Protein AF-A0A2C9M3G4-F1 (afdb_monomer_lite)

Structure (mmCIF, N/CA/C/O backbone):
data_AF-A0A2C9M3G4-F1
#
_entry.id   AF-A0A2C9M3G4-F1
#
loop_
_atom_site.group_PDB
_atom_site.id
_atom_site.type_symbol
_atom_site.label_atom_id
_atom_site.label_alt_id
_atom_site.label_comp_id
_atom_site.label_asym_id
_atom_site.label_entity_id
_atom_site.label_seq_id
_atom_site.pdbx_PDB_ins_code
_atom_site.Cartn_x
_atom_site.Cartn_y
_atom_site.Cartn_z
_atom_site.occupancy
_atom_site.B_iso_or_equiv
_atom_site.auth_seq_id
_atom_site.auth_comp_id
_atom_site.auth_asym_id
_atom_site.auth_atom_id
_atom_site.pdbx_PDB_model_num
ATOM 1 N N . MET A 1 1 ? 8.892 -2.114 28.266 1.00 31.64 1 MET A N 1
ATOM 2 C CA . MET A 1 1 ? 8.237 -1.630 27.031 1.00 31.64 1 MET A CA 1
ATOM 3 C C . MET A 1 1 ? 6.743 -1.802 27.222 1.00 31.64 1 MET A C 1
ATOM 5 O O . MET A 1 1 ? 6.320 -2.911 27.511 1.00 31.64 1 MET A O 1
ATOM 9 N N . LYS A 1 2 ? 5.977 -0.706 27.230 1.00 32.19 2 LYS A N 1
ATOM 10 C CA . LYS A 1 2 ? 4.541 -0.731 27.538 1.00 32.19 2 LYS A CA 1
ATOM 11 C C . LYS A 1 2 ? 3.814 -1.382 26.361 1.00 32.19 2 LYS A C 1
ATOM 13 O O . LYS A 1 2 ? 3.793 -0.816 25.275 1.00 32.19 2 LYS A O 1
ATOM 18 N N . THR A 1 3 ? 3.300 -2.585 26.572 1.00 38.97 3 THR A N 1
ATOM 19 C CA . THR A 1 3 ? 2.425 -3.300 25.644 1.00 38.97 3 THR A CA 1
ATOM 20 C C . THR A 1 3 ? 1.195 -2.432 25.375 1.00 38.97 3 THR A C 1
ATOM 22 O O . THR A 1 3 ? 0.451 -2.097 26.292 1.00 38.97 3 THR A O 1
ATOM 25 N N . GLY A 1 4 ? 1.009 -2.008 24.125 1.00 43.72 4 GLY A N 1
ATOM 26 C CA . GLY A 1 4 ? -0.043 -1.079 23.690 1.00 43.72 4 GLY A CA 1
ATOM 27 C C . GLY A 1 4 ? -1.469 -1.640 23.721 1.00 43.72 4 GLY A C 1
ATOM 28 O O . GLY A 1 4 ? -2.328 -1.135 23.011 1.00 43.72 4 GLY A O 1
ATOM 29 N N . ALA A 1 5 ? -1.751 -2.668 24.522 1.00 53.44 5 ALA A N 1
ATOM 30 C CA . ALA A 1 5 ? -3.094 -3.217 24.659 1.00 53.44 5 ALA A CA 1
ATOM 31 C C . ALA A 1 5 ? -3.837 -2.484 25.785 1.00 53.44 5 ALA A C 1
ATOM 33 O O . ALA A 1 5 ? -3.639 -2.760 26.969 1.00 53.44 5 ALA A O 1
ATOM 34 N N . PHE A 1 6 ? -4.701 -1.536 25.416 1.00 63.75 6 PHE A N 1
ATOM 35 C CA . PHE A 1 6 ? -5.580 -0.841 26.358 1.00 63.75 6 PHE A CA 1
ATOM 36 C C . PHE A 1 6 ? -6.708 -1.787 26.805 1.00 63.75 6 PHE A C 1
ATOM 38 O O . PHE A 1 6 ? -7.793 -1.819 26.221 1.00 63.75 6 PHE A O 1
ATOM 45 N N . LYS A 1 7 ? -6.445 -2.610 27.825 1.00 71.81 7 LYS A N 1
ATOM 46 C CA . LYS A 1 7 ? -7.460 -3.468 28.450 1.00 71.81 7 LYS A CA 1
ATOM 47 C C . LYS A 1 7 ? -8.201 -2.665 29.519 1.00 71.81 7 LYS A C 1
ATOM 49 O O . LYS A 1 7 ? -7.582 -2.160 30.450 1.00 71.81 7 LYS A O 1
ATOM 54 N N . LEU A 1 8 ? -9.518 -2.519 29.368 1.00 81.44 8 LEU A N 1
ATOM 55 C CA . LEU A 1 8 ? -10.360 -1.873 30.375 1.00 81.44 8 LEU A CA 1
ATOM 56 C C . LEU A 1 8 ? -10.564 -2.844 31.540 1.00 81.44 8 LEU A C 1
ATOM 58 O O . LEU A 1 8 ? -10.998 -3.973 31.320 1.00 81.44 8 LEU A O 1
ATOM 62 N N . THR A 1 9 ? -10.258 -2.416 32.762 1.00 85.75 9 THR A N 1
ATOM 63 C CA . THR A 1 9 ? -10.439 -3.212 33.983 1.00 85.75 9 THR A CA 1
ATOM 64 C C . THR A 1 9 ? -11.595 -2.691 34.831 1.00 85.75 9 THR A C 1
ATOM 66 O O . THR A 1 9 ? -12.070 -1.563 34.661 1.00 85.75 9 THR A O 1
ATOM 69 N N . CYS A 1 10 ? -12.084 -3.543 35.730 1.00 85.38 10 CYS A N 1
ATOM 70 C CA . CYS A 1 10 ? -13.111 -3.192 36.698 1.00 85.38 10 CYS A CA 1
ATOM 71 C C . CYS A 1 10 ? -12.654 -2.009 37.579 1.00 85.38 10 CYS A C 1
ATOM 73 O O . CYS A 1 10 ? -11.550 -2.044 38.114 1.00 85.38 10 CYS A O 1
ATOM 75 N N . PRO A 1 11 ? -13.495 -0.979 37.794 1.00 86.50 11 PRO A N 1
ATOM 76 C CA . PRO A 1 11 ? -13.158 0.154 38.661 1.00 86.50 11 PRO A CA 1
ATOM 77 C C . PRO A 1 11 ? -13.270 -0.156 40.168 1.00 86.50 11 PRO A C 1
ATOM 79 O O . PRO A 1 11 ? -13.100 0.745 40.988 1.00 86.50 11 PRO A O 1
ATOM 82 N N . GLY A 1 12 ? -13.611 -1.392 40.551 1.00 88.12 12 GLY A N 1
ATOM 83 C CA . GLY A 1 12 ? -13.700 -1.813 41.951 1.00 88.12 12 GLY A CA 1
ATOM 84 C C . GLY A 1 12 ? -12.333 -1.848 42.639 1.00 88.12 12 GLY A C 1
ATOM 85 O O . GLY A 1 12 ? -11.318 -2.129 42.006 1.00 88.12 12 GLY A O 1
ATOM 86 N N . TYR A 1 13 ? -12.307 -1.578 43.947 1.00 86.88 13 TYR A N 1
ATOM 87 C CA . TYR A 1 13 ? -11.082 -1.649 44.746 1.00 86.88 13 TYR A CA 1
ATOM 88 C C . TYR A 1 13 ? -10.465 -3.055 44.667 1.00 86.88 13 TYR A C 1
ATOM 90 O O . TYR A 1 13 ? -11.163 -4.041 44.890 1.00 86.88 13 TYR A O 1
ATOM 98 N N . ASP A 1 14 ? -9.177 -3.118 44.320 1.00 86.19 14 ASP A N 1
ATOM 99 C CA . ASP A 1 14 ? -8.382 -4.347 44.153 1.00 86.19 14 ASP A CA 1
ATOM 100 C C . ASP A 1 14 ? -8.947 -5.373 43.143 1.00 86.19 14 ASP A C 1
ATOM 102 O O . ASP A 1 14 ? -8.699 -6.575 43.222 1.00 86.19 14 ASP A O 1
ATOM 106 N N . CYS A 1 15 ? -9.723 -4.910 42.157 1.00 85.00 15 CYS A N 1
ATOM 107 C CA . CYS A 1 15 ? -10.281 -5.762 41.110 1.00 85.00 15 CYS A CA 1
ATOM 108 C C . CYS A 1 15 ? -9.558 -5.538 39.770 1.00 85.00 15 CYS A C 1
ATOM 110 O O . CYS A 1 15 ? -9.692 -4.484 39.159 1.00 85.00 15 CYS A O 1
ATOM 112 N N . ASN A 1 16 ? -8.850 -6.554 39.263 1.00 82.50 16 ASN A N 1
ATOM 113 C CA . ASN A 1 16 ? -8.162 -6.512 37.958 1.00 82.50 16 ASN A CA 1
ATOM 114 C C . ASN A 1 16 ? -8.901 -7.263 36.834 1.00 82.50 16 ASN A C 1
ATOM 116 O O . ASN A 1 16 ? -8.321 -7.563 35.792 1.00 82.50 16 ASN A O 1
ATOM 120 N N . VAL A 1 17 ? -10.188 -7.567 37.025 1.00 86.94 17 VAL A N 1
ATOM 121 C CA . VAL A 1 17 ? -11.000 -8.269 36.020 1.00 86.94 17 VAL A CA 1
ATOM 122 C C . VAL A 1 17 ? -11.176 -7.389 34.782 1.00 86.94 17 VAL A C 1
ATOM 124 O O . VAL A 1 17 ? -11.568 -6.224 34.895 1.00 86.94 17 VAL A O 1
ATOM 127 N N . THR A 1 18 ? -10.900 -7.938 33.599 1.00 83.50 18 THR A N 1
ATOM 128 C CA . THR A 1 18 ? -11.080 -7.246 32.320 1.00 83.50 18 THR A CA 1
ATOM 129 C C . THR A 1 18 ? -12.554 -7.153 31.949 1.00 83.50 18 THR A C 1
ATOM 131 O O . THR A 1 18 ? -13.325 -8.102 32.090 1.00 83.50 18 THR A O 1
ATOM 134 N N . VAL A 1 19 ? -12.964 -5.986 31.464 1.00 83.62 19 VAL A N 1
ATOM 135 C CA . VAL A 1 19 ? -14.342 -5.741 31.047 1.00 83.62 19 VAL A CA 1
ATOM 136 C C . VAL A 1 19 ? -14.495 -6.162 29.591 1.00 83.62 19 VAL A C 1
ATOM 138 O O . VAL A 1 19 ? -13.995 -5.495 28.687 1.00 83.62 19 VAL A O 1
ATOM 141 N N . GLY A 1 20 ? -15.211 -7.262 29.373 1.00 80.12 20 GLY A N 1
ATOM 142 C CA . GLY A 1 20 ? -15.469 -7.784 28.036 1.00 80.12 20 GLY A CA 1
ATOM 143 C C . GLY A 1 20 ? -16.366 -6.870 27.181 1.00 80.12 20 GLY A C 1
ATOM 144 O O . GLY A 1 20 ? -17.152 -6.066 27.705 1.00 80.12 20 GLY A O 1
ATOM 145 N N . PRO A 1 21 ? -16.323 -7.022 25.847 1.00 77.56 21 PRO A N 1
ATOM 146 C CA . PRO A 1 21 ? -17.068 -6.182 24.907 1.00 77.56 21 PRO A CA 1
ATOM 147 C C . PRO A 1 21 ? -18.593 -6.265 25.086 1.00 77.56 21 PRO A C 1
ATOM 149 O O . PRO A 1 21 ? -19.289 -5.276 24.853 1.00 77.56 21 PRO A O 1
ATOM 152 N N . ALA A 1 22 ? -19.130 -7.402 25.547 1.00 79.94 22 ALA A N 1
ATOM 153 C CA . ALA A 1 22 ? -20.558 -7.556 25.844 1.00 79.94 22 ALA A CA 1
ATOM 154 C C . ALA A 1 22 ? -21.018 -6.656 27.009 1.00 79.94 22 ALA A C 1
ATOM 156 O O . ALA A 1 22 ? -22.056 -5.999 26.922 1.00 79.94 22 ALA A O 1
ATOM 157 N N . THR A 1 23 ? -20.213 -6.569 28.070 1.00 83.12 23 THR A N 1
ATOM 158 C CA . THR A 1 23 ? -20.464 -5.683 29.216 1.00 83.12 23 THR A CA 1
ATOM 159 C C . THR A 1 23 ? -20.292 -4.216 28.819 1.00 83.12 23 THR A C 1
ATOM 161 O O . THR A 1 23 ? -21.078 -3.362 29.220 1.00 83.12 23 THR A O 1
ATOM 164 N N . LEU A 1 24 ? -19.316 -3.902 27.963 1.00 83.12 24 LEU A N 1
ATOM 165 C CA . LEU A 1 24 ? -19.145 -2.540 27.447 1.00 83.12 24 LEU A CA 1
ATOM 166 C C . LEU A 1 24 ? -20.319 -2.097 26.566 1.00 83.12 24 LEU A C 1
ATOM 168 O O . LEU A 1 24 ? -20.715 -0.936 26.638 1.00 83.12 24 LEU A O 1
ATOM 172 N N . LEU A 1 25 ? -20.925 -3.003 25.793 1.00 81.44 25 LEU A N 1
ATOM 173 C CA . LEU A 1 25 ? -22.118 -2.701 24.995 1.00 81.44 25 LEU A CA 1
ATOM 174 C C . LEU A 1 25 ? -23.323 -2.311 25.860 1.00 81.44 25 LEU A C 1
ATOM 176 O O . LEU A 1 25 ? -24.097 -1.432 25.477 1.00 81.44 25 LEU A O 1
ATOM 180 N N . SER A 1 26 ? -23.494 -2.939 27.027 1.00 82.19 26 SER A N 1
ATOM 181 C CA . SER A 1 26 ? -24.609 -2.610 27.920 1.00 82.19 26 SER A CA 1
ATOM 182 C C . SER A 1 26 ? -24.384 -1.294 28.667 1.00 82.19 26 SER A C 1
ATOM 184 O O . SER A 1 26 ? -25.349 -0.573 28.936 1.00 82.19 26 SER A O 1
ATOM 186 N N . LEU A 1 27 ? -23.131 -0.926 28.945 1.00 83.50 27 LEU A N 1
ATOM 187 C CA . LEU A 1 27 ? -22.781 0.260 29.730 1.00 83.50 27 LEU A CA 1
ATOM 188 C C . LEU A 1 27 ? -22.590 1.513 28.866 1.00 83.50 27 LEU A C 1
ATOM 190 O O . LEU A 1 27 ? -23.142 2.569 29.188 1.00 83.50 27 LEU A O 1
ATOM 194 N N . VAL A 1 28 ? -21.905 1.397 27.732 1.00 83.69 28 VAL A N 1
ATOM 195 C CA . VAL A 1 28 ? -21.426 2.527 26.923 1.00 83.69 28 VAL A CA 1
ATOM 196 C C . VAL A 1 28 ? -22.315 2.746 25.686 1.00 83.69 28 VAL A C 1
ATOM 198 O O . VAL A 1 28 ? -23.133 1.901 25.323 1.00 83.69 28 VAL A O 1
ATOM 201 N N . ASN A 1 29 ? -22.231 3.922 25.058 1.00 83.75 29 ASN A N 1
ATOM 202 C CA . ASN A 1 29 ? -22.850 4.152 23.754 1.00 83.75 29 ASN A CA 1
ATOM 203 C C . ASN A 1 29 ? -22.119 3.349 22.648 1.00 83.75 29 ASN A C 1
ATOM 205 O O . ASN A 1 29 ? -20.974 2.918 22.795 1.00 83.75 29 ASN A O 1
ATOM 209 N N . VAL A 1 30 ? -22.776 3.177 21.499 1.00 81.31 30 VAL A N 1
ATOM 210 C CA . VAL A 1 30 ? -22.219 2.386 20.386 1.00 81.31 30 VAL A CA 1
ATOM 211 C C . VAL A 1 30 ? -21.035 3.082 19.701 1.00 81.31 30 VAL A C 1
ATOM 213 O O . VAL A 1 30 ? -20.172 2.413 19.134 1.00 81.31 30 VAL A O 1
ATOM 216 N N . LYS A 1 31 ? -20.957 4.417 19.748 1.00 81.56 31 LYS A N 1
ATOM 217 C CA . LYS A 1 31 ? -19.863 5.187 19.130 1.00 81.56 31 LYS A CA 1
ATOM 218 C C . LYS A 1 31 ? -18.536 4.956 19.856 1.00 81.56 31 LYS A C 1
ATOM 220 O O . LYS A 1 31 ? -17.533 4.663 19.215 1.00 81.56 31 LYS A O 1
ATOM 225 N N . ASP A 1 32 ? -18.559 5.025 21.175 1.00 82.44 32 ASP A N 1
ATOM 226 C CA . ASP A 1 32 ? -17.412 4.834 22.052 1.00 82.44 32 ASP A CA 1
ATOM 227 C C . ASP A 1 32 ? -17.008 3.360 22.092 1.00 82.44 32 ASP A C 1
ATOM 229 O O . ASP A 1 32 ? -15.819 3.057 22.063 1.00 82.44 32 ASP A O 1
ATOM 233 N N . LEU A 1 33 ? -17.975 2.430 22.058 1.00 83.62 33 LEU A N 1
ATOM 234 C CA . LEU A 1 33 ? -17.667 1.009 21.890 1.00 83.62 33 LEU A CA 1
ATOM 235 C C . LEU A 1 33 ? -16.967 0.746 20.550 1.00 83.62 33 LEU A C 1
ATOM 237 O O . LEU A 1 33 ? -15.978 0.022 20.505 1.00 83.62 33 LEU A O 1
ATOM 241 N N . ASN A 1 34 ? -17.441 1.350 19.457 1.00 81.00 34 ASN A N 1
ATOM 242 C CA . ASN A 1 34 ? -16.781 1.239 18.156 1.00 81.00 34 ASN A CA 1
ATOM 243 C C . ASN A 1 34 ? -15.354 1.788 18.188 1.00 81.00 34 ASN A C 1
ATOM 245 O O . ASN A 1 34 ? -14.465 1.171 17.605 1.00 81.00 34 ASN A O 1
ATOM 249 N N . LEU A 1 35 ? -15.141 2.918 18.865 1.00 83.62 35 LEU A N 1
ATOM 250 C CA . LEU A 1 35 ? -13.814 3.494 19.048 1.00 83.62 35 LEU A CA 1
ATOM 251 C C . LEU A 1 35 ? -12.918 2.555 19.865 1.00 83.62 35 LEU A C 1
ATOM 253 O O . LEU A 1 35 ? -11.789 2.3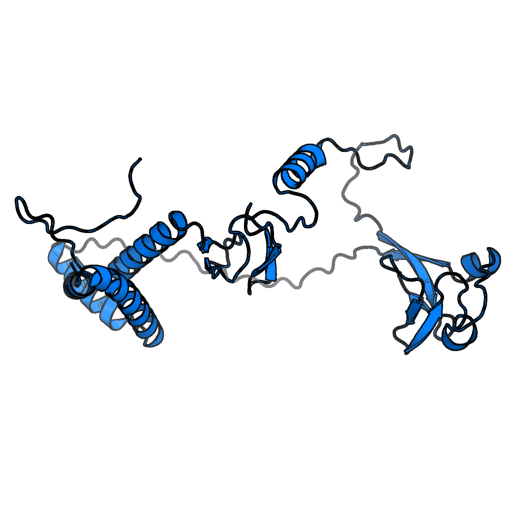03 19.463 1.00 83.62 35 LEU A O 1
ATOM 257 N N . TYR A 1 36 ? -13.425 1.994 20.963 1.00 84.00 36 TYR A N 1
ATOM 258 C CA . TYR A 1 36 ? -12.698 1.026 21.784 1.00 84.00 36 TYR A CA 1
ATOM 259 C C . TYR A 1 36 ? -12.283 -0.213 20.980 1.00 84.00 36 TYR A C 1
ATOM 261 O O . TYR A 1 36 ? -11.105 -0.563 20.950 1.00 84.00 36 TYR A O 1
ATOM 269 N N . LEU A 1 37 ? -13.225 -0.828 20.259 1.00 82.75 37 LEU A N 1
ATOM 270 C CA . LEU A 1 37 ? -12.950 -1.991 19.411 1.00 82.75 37 LEU A CA 1
ATOM 271 C C . LEU A 1 37 ? -11.955 -1.657 18.293 1.00 82.75 37 LEU A C 1
ATOM 273 O O . LEU A 1 37 ? -11.085 -2.463 17.983 1.00 82.75 37 LEU A O 1
ATOM 277 N N . GLN A 1 38 ? -12.051 -0.462 17.704 1.00 82.31 38 GLN A N 1
ATOM 278 C CA . GLN A 1 38 ? -11.078 -0.001 16.718 1.00 82.31 38 GLN A CA 1
ATOM 279 C C . GLN A 1 38 ? -9.672 0.107 17.324 1.00 82.31 38 GLN A C 1
ATOM 281 O O . GLN A 1 38 ? -8.726 -0.373 16.709 1.00 82.31 38 GLN A O 1
ATOM 286 N N . ARG A 1 39 ? -9.533 0.674 18.531 1.00 83.31 39 ARG A N 1
ATOM 287 C CA . ARG A 1 39 ? -8.239 0.769 19.230 1.00 83.31 39 ARG A CA 1
ATOM 288 C C . ARG A 1 39 ? -7.642 -0.597 19.552 1.00 83.31 39 ARG A C 1
ATOM 290 O O . ARG A 1 39 ? -6.433 -0.756 19.433 1.00 83.31 39 ARG A O 1
ATOM 297 N N . LEU A 1 40 ? -8.471 -1.570 19.931 1.00 80.88 40 LEU A N 1
ATOM 298 C CA . LEU A 1 40 ? -8.013 -2.943 20.141 1.00 80.88 40 LEU A CA 1
ATOM 299 C C . LEU A 1 40 ? -7.462 -3.555 18.848 1.00 80.88 40 LEU A C 1
ATOM 301 O O . LEU A 1 40 ? -6.346 -4.064 18.859 1.00 80.88 40 LEU A O 1
ATOM 305 N N . CYS A 1 41 ? -8.189 -3.440 17.732 1.00 81.06 41 CYS A N 1
ATOM 306 C CA . CYS A 1 41 ? -7.706 -3.934 16.440 1.00 81.06 41 CYS A CA 1
ATOM 307 C C . CYS A 1 41 ? -6.428 -3.215 15.976 1.00 81.06 41 CYS A C 1
ATOM 309 O O . CYS A 1 41 ? -5.525 -3.857 15.448 1.00 81.06 41 CYS A O 1
ATOM 311 N N . GLU A 1 42 ? -6.341 -1.892 16.152 1.00 83.88 42 GLU A N 1
ATOM 312 C CA . GLU A 1 42 ? -5.135 -1.113 15.833 1.00 83.88 42 GLU A CA 1
ATOM 313 C C . GLU A 1 42 ? -3.924 -1.635 16.613 1.00 83.88 42 GLU A C 1
ATOM 315 O O . GLU A 1 42 ? -2.901 -1.946 16.004 1.00 83.88 42 GLU A O 1
ATOM 320 N N . ALA A 1 43 ? -4.074 -1.819 17.928 1.00 82.25 43 ALA A N 1
ATOM 321 C CA . ALA A 1 43 ? -3.021 -2.347 18.786 1.00 82.25 43 ALA A CA 1
ATOM 322 C C . ALA A 1 43 ? -2.602 -3.771 18.393 1.00 82.25 43 ALA A C 1
ATOM 324 O O . ALA A 1 43 ? -1.411 -4.067 18.332 1.00 82.25 43 ALA A O 1
ATOM 325 N N . GLU A 1 44 ? -3.562 -4.648 18.094 1.00 81.69 44 GLU A N 1
ATOM 326 C CA . GLU A 1 44 ? -3.289 -6.028 17.683 1.00 81.69 44 GLU A CA 1
ATOM 327 C C . GLU A 1 44 ? -2.454 -6.066 16.397 1.00 81.69 44 GLU A C 1
ATOM 329 O O . GLU A 1 44 ? -1.412 -6.726 16.345 1.00 81.69 44 GLU A O 1
ATOM 334 N N . ILE A 1 45 ? -2.857 -5.288 15.389 1.00 83.62 45 ILE A N 1
ATOM 335 C CA . ILE A 1 45 ? -2.156 -5.211 14.104 1.00 83.62 45 ILE A CA 1
ATOM 336 C C . ILE A 1 45 ? -0.745 -4.646 14.295 1.00 83.62 45 ILE A C 1
ATOM 338 O O . ILE A 1 45 ? 0.195 -5.183 13.715 1.00 83.62 45 ILE A O 1
ATOM 342 N N . GLU A 1 46 ? -0.573 -3.620 15.132 1.00 81.12 46 GLU A N 1
ATOM 343 C CA . GLU A 1 46 ? 0.741 -3.037 15.447 1.00 81.12 46 GLU A CA 1
ATOM 344 C C . GLU A 1 46 ? 1.676 -4.014 16.176 1.00 81.12 46 GLU A C 1
ATOM 346 O O . GLU A 1 46 ? 2.893 -3.956 15.993 1.00 81.12 46 GLU A O 1
ATOM 351 N N . THR A 1 47 ? 1.126 -4.921 16.989 1.00 77.81 47 THR A N 1
ATOM 352 C CA . THR A 1 47 ? 1.912 -5.942 17.701 1.00 77.81 47 THR A CA 1
ATOM 353 C C . THR A 1 47 ? 2.196 -7.192 16.873 1.00 77.81 47 THR A C 1
ATOM 355 O O . THR A 1 47 ? 3.166 -7.902 17.144 1.00 77.81 47 THR A O 1
ATOM 358 N N . SER A 1 48 ? 1.362 -7.483 15.876 1.00 79.31 48 SER A N 1
ATOM 359 C CA . SER A 1 48 ? 1.481 -8.697 15.078 1.00 79.31 48 SER A CA 1
ATOM 360 C C . SER A 1 48 ? 2.581 -8.570 14.019 1.00 79.31 48 SER A C 1
ATOM 362 O O . SER A 1 48 ? 2.692 -7.564 13.324 1.00 79.31 48 SER A O 1
ATOM 364 N N . LEU A 1 49 ? 3.387 -9.619 13.850 1.00 77.12 49 LEU A N 1
ATOM 365 C CA . LEU A 1 49 ? 4.406 -9.664 12.790 1.00 77.12 49 LEU A CA 1
ATOM 366 C C . LEU A 1 49 ? 3.805 -10.026 11.422 1.00 77.12 49 LEU A C 1
ATOM 368 O O . LEU A 1 49 ? 4.321 -9.618 10.380 1.00 77.12 49 LEU A O 1
ATOM 372 N N . ASP A 1 50 ? 2.698 -10.769 11.440 1.00 81.31 50 ASP A N 1
ATOM 373 C CA . ASP A 1 50 ? 2.072 -11.365 10.259 1.00 81.31 50 ASP A CA 1
ATOM 374 C C . ASP A 1 50 ? 0.964 -10.488 9.658 1.00 81.31 50 ASP A C 1
ATOM 376 O O . ASP A 1 50 ? 0.502 -10.752 8.542 1.00 81.31 50 ASP A O 1
ATOM 380 N N . THR A 1 51 ? 0.540 -9.433 10.365 1.00 84.69 51 THR A N 1
ATOM 381 C CA . THR A 1 51 ? -0.460 -8.479 9.877 1.00 84.69 51 THR A CA 1
ATOM 382 C C . THR A 1 51 ? 0.109 -7.070 9.876 1.00 84.69 51 THR A C 1
ATOM 384 O O . THR A 1 51 ? 0.649 -6.606 10.870 1.00 84.69 51 THR A O 1
ATOM 387 N N . LYS A 1 52 ? -0.021 -6.363 8.752 1.00 85.25 52 LYS A N 1
ATOM 388 C CA . LYS A 1 52 ? 0.415 -4.966 8.624 1.00 85.25 52 LYS A CA 1
ATOM 389 C C . LYS A 1 52 ? -0.641 -4.121 7.930 1.00 85.25 52 LYS A C 1
ATOM 391 O O . LYS A 1 52 ? -1.397 -4.615 7.093 1.00 85.25 52 LYS A O 1
ATOM 396 N N . TRP A 1 53 ? -0.681 -2.832 8.244 1.00 87.31 53 TRP A N 1
ATOM 397 C CA . TRP A 1 53 ? -1.560 -1.883 7.565 1.00 87.31 53 TRP A CA 1
ATOM 398 C C . TRP A 1 53 ? -1.112 -1.613 6.126 1.00 87.31 53 TRP A C 1
ATOM 400 O O . TRP A 1 53 ? 0.078 -1.563 5.816 1.00 87.31 53 TRP A O 1
ATOM 410 N N . CYS A 1 54 ? -2.080 -1.403 5.236 1.00 86.38 54 CYS A N 1
ATOM 411 C CA . CYS A 1 54 ? -1.808 -0.866 3.911 1.00 86.38 54 CYS A CA 1
ATOM 412 C C . CYS A 1 54 ? -1.292 0.583 4.043 1.00 86.38 54 CYS A C 1
ATOM 414 O O . CYS A 1 54 ? -1.947 1.384 4.709 1.00 86.38 54 CYS A O 1
ATOM 416 N N . PRO A 1 55 ? -0.189 0.961 3.368 1.00 84.38 55 PRO A N 1
ATOM 417 C CA . PRO A 1 55 ? 0.394 2.302 3.456 1.00 84.38 55 PRO A CA 1
ATOM 418 C C . PRO A 1 55 ? -0.477 3.400 2.825 1.00 84.38 55 PRO A C 1
ATOM 420 O O . PRO A 1 55 ? -0.199 4.582 2.998 1.00 84.38 55 PRO A O 1
ATOM 423 N N . ASN A 1 56 ? -1.524 3.043 2.072 1.00 80.81 56 ASN A N 1
ATOM 424 C CA . ASN A 1 56 ? -2.420 4.026 1.478 1.00 80.81 56 ASN A CA 1
ATOM 425 C C . ASN A 1 56 ? -3.363 4.609 2.557 1.00 80.81 56 ASN A C 1
ATOM 427 O O . ASN A 1 56 ? -4.214 3.868 3.069 1.00 80.81 56 ASN A O 1
ATOM 431 N N . PRO A 1 57 ? -3.301 5.927 2.842 1.00 81.31 57 PRO A N 1
ATOM 432 C CA . PRO A 1 57 ? -4.093 6.561 3.900 1.00 81.31 57 PRO A CA 1
ATOM 433 C C . PRO A 1 57 ? -5.605 6.512 3.644 1.00 81.31 57 PRO A C 1
ATOM 435 O O . PRO A 1 57 ? -6.391 6.567 4.583 1.00 81.31 57 PRO A O 1
ATOM 438 N N . SER A 1 58 ? -6.030 6.370 2.386 1.00 80.88 58 SER A N 1
ATOM 439 C CA . SER A 1 58 ? -7.451 6.271 2.019 1.00 80.88 58 SER A CA 1
ATOM 440 C C . SER A 1 58 ? -7.986 4.834 2.053 1.00 80.88 58 SER A C 1
ATOM 442 O O . SER A 1 58 ? -9.181 4.614 1.876 1.00 80.88 58 SER A O 1
ATOM 444 N N . CYS A 1 59 ? -7.115 3.834 2.226 1.00 82.25 59 CYS A N 1
ATOM 445 C CA . CYS A 1 59 ? -7.484 2.426 2.104 1.00 82.25 59 CYS A CA 1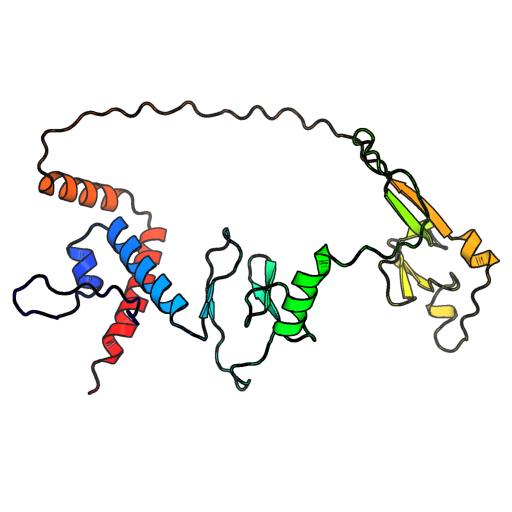
ATOM 446 C C . CYS A 1 59 ? -7.977 1.821 3.426 1.00 82.25 59 CYS A C 1
ATOM 448 O O . CYS A 1 59 ? -8.962 1.084 3.417 1.00 82.25 59 CYS A O 1
ATOM 450 N N . GLY A 1 60 ? -7.284 2.087 4.541 1.00 79.75 60 GLY A N 1
ATOM 451 C CA . GLY A 1 60 ? -7.669 1.602 5.876 1.00 79.75 60 GLY A CA 1
ATOM 452 C C . GLY A 1 60 ? -7.786 0.075 6.011 1.00 79.75 60 GLY A C 1
ATOM 453 O O . GLY A 1 60 ? -8.497 -0.411 6.884 1.00 79.75 60 GLY A O 1
ATOM 454 N N . ARG A 1 61 ? -7.141 -0.701 5.128 1.00 83.50 61 ARG A N 1
ATOM 455 C CA . ARG A 1 61 ? -7.158 -2.176 5.153 1.00 83.50 61 ARG A CA 1
ATOM 456 C C . ARG A 1 61 ? -5.883 -2.728 5.772 1.00 83.50 61 ARG A C 1
ATOM 458 O O . ARG A 1 61 ? -4.802 -2.212 5.501 1.00 83.50 61 ARG A O 1
ATOM 465 N N . ALA A 1 62 ? -6.020 -3.819 6.517 1.00 86.50 62 ALA A N 1
ATOM 466 C CA . ALA A 1 62 ? -4.909 -4.612 7.023 1.00 86.50 62 ALA A CA 1
ATOM 467 C C . ALA A 1 62 ? -4.650 -5.822 6.115 1.00 86.50 62 ALA A C 1
ATOM 469 O O . ALA A 1 62 ? -5.576 -6.405 5.545 1.00 86.50 62 ALA A O 1
ATOM 470 N N . ILE A 1 63 ? -3.381 -6.179 5.962 1.00 85.31 63 ILE A N 1
ATOM 471 C CA . ILE A 1 63 ? -2.889 -7.262 5.118 1.00 85.31 63 ILE A CA 1
ATOM 472 C C . ILE A 1 63 ? -2.325 -8.318 6.053 1.00 85.31 63 ILE A C 1
ATOM 474 O O . ILE A 1 63 ? -1.335 -8.056 6.731 1.00 85.31 63 ILE A O 1
ATOM 478 N N . ARG A 1 64 ? -2.964 -9.488 6.090 1.00 84.75 64 ARG A N 1
ATOM 479 C CA . ARG A 1 64 ? -2.540 -10.628 6.905 1.00 84.75 64 ARG A CA 1
ATOM 480 C C . ARG A 1 64 ? -1.946 -11.706 6.015 1.00 84.75 64 ARG A C 1
ATOM 482 O O . ARG A 1 64 ? -2.599 -12.153 5.071 1.00 84.75 64 ARG A O 1
ATOM 489 N N . VAL A 1 65 ? -0.732 -12.129 6.333 1.00 78.69 65 VAL A N 1
ATOM 490 C CA . VAL A 1 65 ? -0.048 -13.228 5.654 1.00 78.69 65 VAL A CA 1
ATOM 491 C C . VAL A 1 65 ? -0.255 -14.489 6.479 1.00 78.69 65 VAL A C 1
ATOM 493 O O . VAL A 1 65 ? 0.077 -14.531 7.657 1.00 78.69 65 VAL A O 1
ATOM 496 N N . THR A 1 66 ? -0.822 -15.530 5.875 1.00 76.94 66 THR A N 1
ATOM 497 C CA . THR A 1 66 ? -0.869 -16.848 6.510 1.00 76.94 66 THR A CA 1
ATOM 498 C C . THR A 1 66 ? 0.486 -17.536 6.330 1.00 76.94 66 THR A C 1
ATOM 500 O O . THR A 1 66 ? 1.028 -17.518 5.220 1.00 76.94 66 THR A O 1
ATOM 503 N N . PRO A 1 67 ? 1.060 -18.151 7.380 1.00 62.19 67 PRO A N 1
ATOM 504 C CA . PRO A 1 67 ? 2.340 -18.843 7.285 1.00 62.19 67 PRO A CA 1
ATOM 505 C C . PRO A 1 67 ? 2.171 -20.160 6.513 1.00 62.19 67 PRO A C 1
ATOM 507 O O . PRO A 1 67 ? 2.114 -21.245 7.081 1.00 62.19 67 PRO A O 1
ATOM 510 N N . GLY A 1 68 ? 2.054 -20.078 5.191 1.00 55.16 68 GLY A N 1
ATOM 511 C CA . GLY A 1 68 ? 2.093 -21.232 4.302 1.00 55.16 68 GLY A CA 1
ATOM 512 C C . GLY A 1 68 ? 3.525 -21.493 3.860 1.00 55.16 68 GLY A C 1
ATOM 513 O O . GLY A 1 68 ? 4.012 -20.761 3.008 1.00 55.16 68 GLY A O 1
ATOM 514 N N . ASN A 1 69 ? 4.184 -22.503 4.444 1.00 49.91 69 ASN A N 1
ATOM 515 C CA . ASN A 1 69 ? 5.445 -23.164 4.037 1.00 49.91 69 ASN A CA 1
ATOM 516 C C . ASN A 1 69 ? 6.635 -22.298 3.547 1.00 49.91 69 ASN A C 1
ATOM 518 O O . ASN A 1 69 ? 7.619 -22.829 3.037 1.00 49.91 69 ASN A O 1
ATOM 522 N N . LYS A 1 70 ? 6.572 -20.973 3.680 1.00 51.03 70 LYS A N 1
ATOM 523 C CA . LYS A 1 70 ? 7.597 -20.019 3.260 1.00 51.03 70 LYS A CA 1
ATOM 524 C C . LYS A 1 70 ? 8.212 -19.372 4.498 1.00 51.03 70 LYS A C 1
ATOM 526 O O . LYS A 1 70 ? 7.493 -19.089 5.458 1.00 51.03 70 LYS A O 1
ATOM 531 N N . PRO A 1 71 ? 9.531 -19.128 4.499 1.00 51.38 71 PRO A N 1
ATOM 532 C CA . PRO A 1 71 ? 10.198 -18.518 5.636 1.00 51.38 71 PRO A CA 1
ATOM 533 C C . PRO A 1 71 ? 9.607 -17.132 5.922 1.00 51.38 71 PRO A C 1
ATOM 535 O O . PRO A 1 71 ? 9.383 -16.335 5.004 1.00 51.38 71 PRO A O 1
ATOM 538 N N . ARG A 1 72 ? 9.424 -16.847 7.219 1.00 53.06 72 ARG A N 1
ATOM 539 C CA . ARG A 1 72 ? 8.873 -15.609 7.811 1.00 53.06 72 ARG A CA 1
ATOM 540 C C . ARG A 1 72 ? 9.598 -14.310 7.398 1.00 53.06 72 ARG A C 1
ATOM 542 O O . ARG A 1 72 ? 9.166 -13.226 7.758 1.00 53.06 72 ARG A O 1
ATOM 549 N N . GLN A 1 73 ? 10.694 -14.415 6.644 1.00 53.19 73 GLN A N 1
ATOM 550 C CA . GLN A 1 73 ? 11.571 -13.321 6.206 1.00 53.19 73 GLN A CA 1
ATOM 551 C C . GLN A 1 73 ? 11.735 -13.243 4.681 1.00 53.19 73 GLN A C 1
ATOM 553 O O . GLN A 1 73 ? 12.675 -12.628 4.181 1.00 53.19 73 GLN A O 1
ATOM 558 N N . SER A 1 74 ? 10.851 -13.877 3.909 1.00 57.16 74 SER A N 1
ATOM 559 C CA . SER A 1 74 ? 10.878 -13.694 2.458 1.00 57.16 74 SER A CA 1
ATOM 560 C C . SER A 1 74 ? 10.336 -12.304 2.099 1.00 57.16 74 SER A C 1
ATOM 562 O O . SER A 1 74 ? 9.210 -11.947 2.430 1.00 57.16 74 SER A O 1
ATOM 564 N N . VAL A 1 75 ? 11.170 -11.492 1.449 1.00 63.69 75 VAL A N 1
ATOM 565 C CA . VAL A 1 75 ? 10.767 -10.231 0.817 1.00 63.69 75 VAL A CA 1
ATOM 566 C C . VAL A 1 75 ? 9.919 -10.598 -0.396 1.00 63.69 75 VAL A C 1
ATOM 568 O O . VAL A 1 75 ? 10.432 -11.175 -1.355 1.00 63.69 75 VAL A O 1
ATOM 571 N N . PHE A 1 76 ? 8.622 -10.314 -0.347 1.00 76.25 76 PHE A N 1
ATOM 572 C CA . PHE A 1 76 ? 7.737 -10.468 -1.495 1.00 76.25 76 PHE A CA 1
ATOM 573 C C . PHE A 1 76 ? 6.877 -9.225 -1.678 1.00 76.25 76 PHE A C 1
ATOM 575 O O . PHE A 1 76 ? 6.406 -8.600 -0.720 1.00 76.25 76 PHE A O 1
ATOM 582 N N . ASP A 1 77 ? 6.690 -8.896 -2.948 1.00 82.62 77 ASP A N 1
ATOM 583 C CA . ASP A 1 77 ? 5.849 -7.801 -3.382 1.00 82.62 77 ASP A CA 1
ATOM 584 C C . ASP A 1 77 ? 4.403 -8.292 -3.463 1.00 82.62 77 ASP A C 1
ATOM 586 O O . ASP A 1 77 ? 4.118 -9.397 -3.934 1.00 82.62 77 ASP A O 1
ATOM 590 N N . LEU A 1 78 ? 3.478 -7.475 -2.975 1.00 86.62 78 LEU A N 1
ATOM 591 C CA . LEU A 1 78 ? 2.051 -7.762 -2.984 1.00 86.62 78 LEU A CA 1
ATOM 592 C C . LEU A 1 78 ? 1.266 -6.554 -3.467 1.00 86.62 78 LEU A C 1
ATOM 594 O O . LEU A 1 78 ? 1.715 -5.411 -3.376 1.00 86.62 78 LEU A O 1
ATOM 598 N N . VAL A 1 79 ? 0.064 -6.818 -3.963 1.00 87.19 79 VAL A N 1
ATOM 599 C CA . VAL A 1 79 ? -0.866 -5.789 -4.420 1.00 87.19 79 VAL A CA 1
ATOM 600 C C . VAL A 1 79 ? -2.088 -5.829 -3.520 1.00 87.19 79 VAL A C 1
ATOM 602 O O . VAL A 1 79 ? -2.784 -6.840 -3.425 1.00 87.19 79 VAL A O 1
ATOM 605 N N . CYS A 1 80 ? -2.347 -4.726 -2.826 1.00 84.88 80 CYS A N 1
ATOM 606 C CA . CYS A 1 80 ? -3.584 -4.561 -2.081 1.00 84.88 80 CYS A CA 1
ATOM 607 C C . CYS A 1 80 ? -4.754 -4.375 -3.057 1.00 84.88 80 CYS A C 1
ATOM 609 O O . CYS A 1 80 ? -4.598 -3.817 -4.139 1.00 84.88 80 CYS A O 1
ATOM 611 N N . VAL A 1 81 ? -5.970 -4.722 -2.632 1.00 87.12 81 VAL A N 1
ATOM 612 C CA . VAL A 1 81 ? -7.213 -4.516 -3.402 1.00 87.12 81 VAL A CA 1
ATOM 613 C C . VAL A 1 81 ? -7.449 -3.039 -3.783 1.00 87.12 81 VAL A C 1
ATOM 615 O O . VAL A 1 81 ? -8.232 -2.755 -4.678 1.00 87.12 81 VAL A O 1
ATOM 618 N N . CYS A 1 82 ? -6.771 -2.068 -3.146 1.00 82.81 82 CYS A N 1
ATOM 619 C CA . CYS A 1 82 ? -6.831 -0.655 -3.579 1.00 82.81 82 CYS A CA 1
ATOM 620 C C . CYS A 1 82 ? -5.999 -0.370 -4.836 1.00 82.81 82 CYS A C 1
ATOM 622 O O . CYS A 1 82 ? -5.993 0.768 -5.289 1.00 82.81 82 CYS A O 1
ATOM 624 N N . GLY A 1 83 ? -5.262 -1.354 -5.353 1.00 85.31 83 GLY A N 1
ATOM 625 C CA . GLY A 1 83 ? -4.284 -1.181 -6.425 1.00 85.31 83 GLY A CA 1
ATOM 626 C 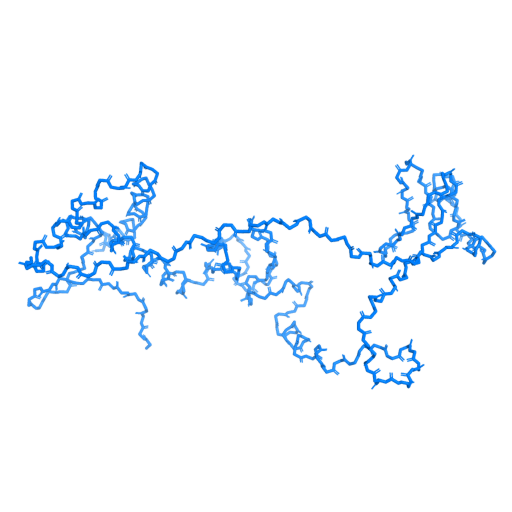C . GLY A 1 83 ? -2.890 -0.782 -5.935 1.00 85.31 83 GLY A C 1
ATOM 627 O O . GLY A 1 83 ? -1.964 -0.740 -6.736 1.00 85.31 83 GLY A O 1
ATOM 628 N N . GLN A 1 84 ? -2.700 -0.527 -4.633 1.00 83.56 84 GLN A N 1
ATOM 629 C CA . GLN A 1 84 ? -1.378 -0.206 -4.096 1.00 83.56 84 GLN A CA 1
ATOM 630 C C . GLN A 1 84 ? -0.497 -1.455 -4.063 1.00 83.56 84 GLN A C 1
ATOM 632 O O . GLN A 1 84 ? -0.783 -2.404 -3.328 1.00 83.56 84 GLN A O 1
ATOM 637 N N . SER A 1 85 ? 0.600 -1.420 -4.810 1.00 87.75 85 SER A N 1
ATOM 638 C CA . SER A 1 85 ? 1.675 -2.402 -4.730 1.00 87.75 85 SER A CA 1
ATOM 639 C C . SER A 1 85 ? 2.692 -1.996 -3.664 1.00 87.75 85 SER A C 1
ATOM 641 O O . SER A 1 85 ? 3.109 -0.834 -3.628 1.00 87.75 85 SER A O 1
ATOM 643 N N . LEU A 1 86 ? 3.100 -2.934 -2.813 1.00 88.19 86 LEU A N 1
ATOM 644 C CA . LEU A 1 86 ? 4.100 -2.706 -1.771 1.00 88.19 86 LEU A CA 1
ATOM 645 C C . LEU A 1 86 ? 4.911 -3.968 -1.465 1.00 88.19 86 LEU A C 1
ATOM 647 O O . LEU A 1 86 ? 4.457 -5.082 -1.722 1.00 88.19 86 LEU A O 1
ATOM 651 N N . CYS A 1 87 ? 6.072 -3.787 -0.847 1.00 88.31 87 CYS A N 1
ATOM 652 C CA . CYS A 1 87 ? 6.829 -4.873 -0.229 1.00 88.31 87 CYS A CA 1
ATOM 653 C C . CYS A 1 87 ? 6.311 -5.131 1.197 1.00 88.31 87 CYS A C 1
ATOM 655 O O . CYS A 1 87 ? 6.245 -4.207 2.008 1.00 88.31 87 CYS A O 1
ATOM 657 N N . PHE A 1 88 ? 5.969 -6.377 1.551 1.00 86.06 88 PHE A N 1
ATOM 658 C CA . PHE A 1 88 ? 5.432 -6.688 2.891 1.00 86.06 88 PHE A CA 1
ATOM 659 C C . PHE A 1 88 ? 6.439 -6.441 4.026 1.00 86.06 88 PHE A C 1
ATOM 661 O O . PHE A 1 88 ? 6.064 -6.090 5.148 1.00 86.06 88 PHE A O 1
ATOM 668 N N . ALA A 1 89 ? 7.734 -6.612 3.751 1.00 83.75 89 ALA A N 1
ATOM 669 C CA . ALA A 1 89 ? 8.776 -6.461 4.759 1.00 83.75 89 ALA A CA 1
ATOM 670 C C . ALA A 1 89 ? 8.963 -4.989 5.162 1.00 83.75 89 ALA A C 1
ATOM 672 O O . ALA A 1 89 ? 8.843 -4.675 6.347 1.00 83.75 89 ALA A O 1
ATOM 673 N N . CYS A 1 90 ? 9.185 -4.093 4.193 1.00 84.81 90 CYS A N 1
ATOM 674 C CA . CYS A 1 90 ? 9.480 -2.676 4.445 1.00 84.81 90 CYS A CA 1
ATOM 675 C C . CYS A 1 90 ? 8.278 -1.728 4.281 1.00 84.81 90 CYS A C 1
ATOM 677 O O . CYS A 1 90 ? 8.404 -0.548 4.587 1.00 84.81 90 CYS A O 1
ATOM 679 N N . LEU A 1 91 ? 7.132 -2.209 3.780 1.00 86.31 91 LEU A N 1
ATOM 680 C CA . LEU A 1 91 ? 5.955 -1.403 3.399 1.00 86.31 91 LEU A CA 1
ATOM 681 C C . LEU A 1 91 ? 6.234 -0.321 2.335 1.00 86.31 91 LEU A C 1
ATOM 683 O O . LEU A 1 91 ? 5.378 0.520 2.060 1.00 86.31 91 LEU A O 1
ATOM 687 N N . GLY A 1 92 ? 7.416 -0.360 1.717 1.00 84.81 92 GLY A N 1
ATOM 688 C CA . GLY A 1 92 ? 7.846 0.541 0.657 1.00 84.81 92 GLY A CA 1
ATOM 689 C C . GLY A 1 92 ? 7.406 0.087 -0.732 1.00 84.81 92 GLY A C 1
ATOM 690 O O . GLY A 1 92 ? 6.591 -0.825 -0.896 1.00 84.81 92 GLY A O 1
ATOM 691 N N . LYS A 1 93 ? 7.968 0.740 -1.755 1.00 86.50 93 LYS A N 1
ATOM 692 C CA . LYS A 1 93 ? 7.730 0.376 -3.157 1.00 86.50 93 LYS A CA 1
ATOM 693 C C . LYS A 1 93 ? 8.169 -1.074 -3.416 1.00 86.50 93 LYS A C 1
ATOM 695 O O . LYS A 1 93 ? 9.160 -1.494 -2.825 1.00 86.50 93 LYS A O 1
ATOM 700 N N . PRO A 1 94 ? 7.475 -1.813 -4.299 1.00 88.69 94 PRO A N 1
ATOM 701 C CA . PRO A 1 94 ? 7.931 -3.117 -4.764 1.00 88.69 94 PRO A CA 1
ATOM 702 C C . PRO A 1 94 ? 9.356 -3.022 -5.290 1.00 88.69 94 PRO A C 1
ATOM 704 O O . PRO A 1 94 ? 9.671 -2.100 -6.049 1.00 88.69 94 PRO A O 1
ATOM 707 N N . HIS A 1 95 ? 10.215 -3.931 -4.855 1.00 85.69 95 HIS A N 1
ATOM 708 C CA . HIS A 1 95 ? 11.642 -3.846 -5.154 1.00 85.69 95 HIS A CA 1
ATOM 709 C C . HIS A 1 95 ? 12.284 -5.212 -5.378 1.00 85.69 95 HIS A C 1
ATOM 711 O O . HIS A 1 95 ? 13.506 -5.329 -5.315 1.00 85.69 95 HIS A O 1
ATOM 717 N N . TRP A 1 96 ? 11.503 -6.254 -5.659 1.00 85.00 96 TRP A N 1
ATOM 718 C CA . TRP A 1 96 ? 12.065 -7.524 -6.107 1.00 85.00 96 TRP A CA 1
ATOM 719 C C . TRP A 1 96 ? 12.828 -7.329 -7.438 1.00 85.00 96 TRP A C 1
ATOM 721 O O . TRP A 1 96 ? 12.302 -6.666 -8.335 1.00 85.00 96 TRP A O 1
ATOM 731 N N . PRO A 1 97 ? 14.053 -7.867 -7.619 1.00 85.88 97 PRO A N 1
ATOM 732 C CA . PRO A 1 97 ? 14.769 -8.848 -6.790 1.00 85.88 97 PRO A CA 1
ATOM 733 C C . PRO A 1 97 ? 15.718 -8.255 -5.727 1.00 85.88 97 PRO A C 1
ATOM 735 O O . PRO A 1 97 ? 16.431 -9.007 -5.061 1.00 85.88 97 PRO A O 1
ATOM 738 N N . ALA A 1 98 ? 15.774 -6.932 -5.570 1.00 85.19 98 ALA A N 1
ATOM 739 C CA . ALA A 1 98 ? 16.639 -6.280 -4.590 1.00 85.19 98 ALA A CA 1
ATOM 740 C C . ALA A 1 98 ? 16.148 -6.506 -3.147 1.00 85.19 98 ALA A C 1
ATOM 742 O O . ALA A 1 98 ? 14.948 -6.625 -2.875 1.00 85.19 98 ALA A O 1
ATOM 743 N N . LYS A 1 99 ? 17.086 -6.532 -2.193 1.00 87.19 99 LYS A N 1
ATOM 744 C CA . LYS A 1 99 ? 16.764 -6.562 -0.756 1.00 87.19 99 LYS A CA 1
ATOM 745 C C . LYS A 1 99 ? 16.219 -5.204 -0.297 1.00 87.19 99 LYS A C 1
ATOM 747 O O . LYS A 1 99 ? 16.533 -4.181 -0.899 1.00 87.19 99 LYS A O 1
ATOM 752 N N . CYS A 1 100 ? 15.470 -5.183 0.810 1.00 88.44 100 CYS A N 1
ATOM 753 C CA . CYS A 1 100 ? 14.929 -3.940 1.381 1.00 88.44 100 CYS A CA 1
ATOM 754 C C . CYS A 1 100 ? 16.022 -2.892 1.644 1.00 88.44 100 CYS A C 1
ATOM 756 O O . CYS A 1 100 ? 15.831 -1.729 1.314 1.00 88.44 100 CYS A O 1
ATOM 758 N N . GLU A 1 101 ? 17.176 -3.311 2.172 1.00 89.25 101 GLU A N 1
ATOM 759 C CA . GLU A 1 101 ? 18.319 -2.427 2.455 1.00 89.25 101 GLU A CA 1
ATOM 760 C C . GLU A 1 101 ? 18.853 -1.751 1.185 1.00 89.25 101 GLU A C 1
ATOM 762 O O . GLU A 1 101 ? 19.064 -0.543 1.162 1.00 89.25 101 GLU A O 1
ATOM 767 N N . GLN A 1 102 ? 18.999 -2.518 0.100 1.00 88.75 102 GLN A N 1
ATOM 768 C CA . GLN A 1 102 ? 19.469 -2.009 -1.191 1.00 88.75 102 GLN A CA 1
ATOM 769 C C . GLN A 1 102 ? 18.452 -1.052 -1.815 1.00 88.75 102 GLN A C 1
ATOM 771 O O . GLN A 1 102 ? 18.824 -0.032 -2.389 1.00 88.75 102 GLN A O 1
ATOM 776 N N . ALA A 1 103 ? 17.161 -1.373 -1.699 1.00 88.56 103 ALA A N 1
ATOM 777 C CA . ALA A 1 103 ? 16.089 -0.508 -2.173 1.00 88.56 103 ALA A CA 1
ATOM 778 C C . ALA A 1 103 ? 16.057 0.821 -1.406 1.00 88.56 103 ALA A C 1
ATOM 780 O O . ALA A 1 103 ? 15.824 1.871 -2.003 1.00 88.56 103 ALA A O 1
ATOM 781 N N . GLU A 1 104 ? 16.322 0.789 -0.099 1.00 88.94 104 GLU A N 1
ATOM 782 C CA . GLU A 1 104 ? 16.394 1.985 0.735 1.00 88.94 104 GLU A CA 1
ATOM 783 C C . GLU A 1 104 ? 17.631 2.835 0.419 1.00 88.94 104 GLU A C 1
ATOM 785 O O . GLU A 1 104 ? 17.520 4.050 0.262 1.00 88.94 104 GLU A O 1
ATOM 790 N N . GLU A 1 105 ? 18.800 2.209 0.275 1.00 89.69 105 GLU A N 1
ATOM 791 C CA . GLU A 1 105 ? 20.032 2.894 -0.121 1.00 89.69 105 GLU A CA 1
ATOM 792 C C . GLU A 1 105 ? 19.886 3.547 -1.496 1.00 89.69 105 GLU A C 1
ATOM 794 O O . GLU A 1 105 ? 20.187 4.731 -1.652 1.00 89.69 105 GLU A O 1
ATOM 799 N N . TYR A 1 106 ? 19.329 2.819 -2.466 1.00 87.25 106 TYR A N 1
ATOM 800 C CA . TYR A 1 106 ? 19.016 3.362 -3.781 1.00 87.25 106 TYR A CA 1
ATOM 801 C C . TYR A 1 106 ? 18.029 4.530 -3.684 1.00 87.25 106 TYR A C 1
ATOM 803 O O . TYR A 1 106 ? 18.275 5.588 -4.257 1.00 87.25 106 TYR A O 1
ATOM 811 N N . ALA A 1 107 ? 16.949 4.393 -2.907 1.00 86.06 107 ALA A N 1
ATOM 812 C CA . ALA A 1 107 ? 15.983 5.471 -2.706 1.00 86.06 107 ALA A CA 1
ATOM 813 C C . ALA A 1 107 ? 16.608 6.721 -2.060 1.00 86.06 107 ALA A C 1
ATOM 815 O O . ALA A 1 107 ? 16.225 7.837 -2.413 1.00 86.06 107 ALA A O 1
ATOM 816 N N . ARG A 1 108 ? 17.583 6.549 -1.157 1.00 87.62 108 ARG A N 1
ATOM 817 C CA . ARG A 1 108 ? 18.366 7.644 -0.558 1.00 87.62 108 ARG A CA 1
ATOM 818 C C . ARG A 1 108 ? 19.372 8.261 -1.530 1.00 87.62 108 ARG A C 1
ATOM 820 O O . ARG A 1 108 ? 19.626 9.458 -1.434 1.00 87.62 108 ARG A O 1
ATOM 827 N N . ALA A 1 109 ? 19.926 7.477 -2.450 1.00 86.19 109 ALA A N 1
ATOM 828 C CA . ALA A 1 109 ? 20.855 7.947 -3.476 1.00 86.19 109 ALA A CA 1
ATOM 829 C C . ALA A 1 109 ? 20.150 8.594 -4.684 1.00 86.19 109 ALA A C 1
ATOM 831 O O . ALA A 1 109 ? 20.758 9.386 -5.394 1.00 86.19 109 ALA A O 1
ATOM 832 N N . LEU A 1 110 ? 18.864 8.315 -4.922 1.00 82.31 110 LEU A N 1
ATOM 833 C CA . LEU A 1 110 ? 18.115 8.875 -6.056 1.00 82.31 110 LEU A CA 1
ATOM 834 C C . LEU A 1 110 ? 18.212 10.408 -6.192 1.00 82.31 110 LEU A C 1
ATOM 836 O O . LEU A 1 110 ? 18.413 10.866 -7.313 1.00 82.31 110 LEU A O 1
ATOM 840 N N . PRO A 1 111 ? 18.111 11.219 -5.119 1.00 81.44 111 PRO A N 1
ATOM 841 C CA . PRO A 1 111 ? 18.244 12.672 -5.234 1.00 81.44 111 PRO A CA 1
ATOM 842 C C . PRO A 1 111 ? 19.659 13.149 -5.595 1.00 81.44 111 PRO A C 1
ATOM 844 O O . PRO A 1 111 ? 19.807 14.248 -6.123 1.00 81.44 111 PRO A O 1
ATOM 847 N N . SER A 1 112 ? 20.700 12.367 -5.283 1.00 77.12 112 SER A N 1
ATOM 848 C CA . SER A 1 112 ? 22.102 12.713 -5.565 1.00 77.12 112 SER A CA 1
ATOM 849 C C . SER A 1 112 ? 22.596 12.177 -6.908 1.00 77.12 112 SER A C 1
ATOM 851 O O . SER A 1 112 ? 23.593 12.671 -7.442 1.00 77.12 112 SER A O 1
ATOM 853 N N . LEU A 1 113 ? 21.887 11.208 -7.488 1.00 73.38 113 LEU A N 1
ATOM 854 C CA . LEU A 1 113 ? 22.106 10.766 -8.854 1.00 73.38 113 LEU A CA 1
ATOM 855 C C . LEU A 1 113 ? 21.596 11.849 -9.808 1.00 73.38 113 LEU A C 1
ATOM 857 O O . LEU A 1 113 ? 20.395 12.011 -10.023 1.00 73.38 113 LEU A O 1
ATOM 861 N N . LYS A 1 114 ? 22.529 12.596 -10.405 1.00 62.03 114 LYS A N 1
ATOM 862 C CA . LYS A 1 114 ? 22.210 13.400 -11.583 1.00 62.03 114 LYS A CA 1
ATOM 863 C C . LYS A 1 114 ? 21.664 12.448 -12.655 1.00 62.03 114 LYS A C 1
ATOM 865 O O . LYS A 1 114 ? 22.261 11.384 -12.852 1.00 62.03 114 LYS A O 1
ATOM 870 N N . PRO A 1 115 ? 20.566 12.795 -13.351 1.00 59.81 115 PRO A N 1
ATOM 871 C CA . PRO A 1 115 ? 20.210 12.073 -14.564 1.00 59.81 115 PRO A CA 1
ATOM 872 C C . PRO A 1 115 ? 21.441 12.060 -15.485 1.00 59.81 115 PRO A C 1
ATOM 874 O O . PRO A 1 115 ? 22.211 13.028 -15.447 1.00 59.81 115 PRO A O 1
ATOM 877 N N . PRO A 1 116 ? 21.668 10.985 -16.260 1.00 50.03 116 PRO A N 1
ATOM 878 C CA . PRO A 1 116 ? 22.782 10.930 -17.197 1.00 50.03 116 PRO A CA 1
ATOM 879 C C . PRO A 1 116 ? 22.825 12.231 -18.002 1.00 50.03 116 PRO A C 1
ATOM 881 O O . PRO A 1 116 ? 21.852 12.579 -18.673 1.00 50.03 116 PRO A O 1
ATOM 884 N N . GLN A 1 117 ? 23.914 12.994 -17.859 1.00 47.47 117 GLN A N 1
ATOM 885 C CA . GLN A 1 117 ? 24.176 14.172 -18.681 1.00 47.47 117 GLN A CA 1
ATOM 886 C C . GLN A 1 117 ? 24.608 13.691 -20.064 1.00 47.47 117 GLN A C 1
ATOM 888 O O . GLN A 1 117 ? 25.764 13.818 -20.444 1.00 47.47 117 GLN A O 1
ATOM 893 N N . ASP A 1 118 ? 23.656 13.156 -20.816 1.00 46.53 118 ASP A N 1
ATOM 894 C CA . ASP A 1 118 ? 23.790 12.961 -22.252 1.00 46.53 118 ASP A CA 1
ATOM 895 C C . ASP A 1 118 ? 23.046 14.095 -22.965 1.00 46.53 118 ASP A C 1
ATOM 897 O O . ASP A 1 118 ? 22.146 13.840 -23.750 1.00 46.53 118 ASP A O 1
ATOM 901 N N . VAL A 1 119 ? 23.356 15.350 -22.622 1.00 45.28 119 VAL A N 1
ATOM 902 C CA . VAL A 1 119 ? 23.314 16.522 -23.515 1.00 45.28 119 VAL A CA 1
ATOM 903 C C . VAL A 1 119 ? 23.883 17.736 -22.778 1.00 45.28 119 VAL A C 1
ATOM 905 O O . VAL A 1 119 ? 23.434 18.116 -21.697 1.00 45.28 119 VAL A O 1
ATOM 908 N N . ASP A 1 120 ? 24.896 18.336 -23.390 1.00 46.94 120 ASP A N 1
ATOM 909 C CA . ASP A 1 120 ? 25.481 19.614 -23.011 1.00 46.94 120 ASP A CA 1
ATOM 910 C C . ASP A 1 120 ? 24.438 20.716 -23.261 1.00 46.94 120 ASP A C 1
ATOM 912 O O . ASP A 1 120 ? 24.003 20.940 -24.392 1.00 46.94 120 ASP A O 1
ATOM 916 N N . SER A 1 121 ? 23.925 21.341 -22.206 1.00 43.78 121 SER A N 1
ATOM 917 C CA . SER A 1 121 ? 22.998 22.474 -22.313 1.00 43.78 121 SER A CA 1
ATOM 918 C C . SER A 1 121 ? 23.202 23.386 -21.112 1.00 43.78 121 SER A C 1
ATOM 920 O O . SER A 1 121 ? 22.519 23.304 -20.090 1.00 43.78 121 SER A O 1
ATOM 922 N N . THR A 1 122 ? 24.211 24.240 -21.234 1.00 47.50 122 THR A N 1
ATOM 923 C CA . THR A 1 122 ? 24.312 25.498 -20.500 1.00 47.50 122 THR A CA 1
ATOM 924 C C . THR A 1 122 ? 23.060 26.331 -20.772 1.00 47.50 122 THR A C 1
ATOM 926 O O . THR A 1 122 ? 22.889 26.802 -21.889 1.00 47.50 122 THR A O 1
ATOM 929 N N . ASP A 1 123 ? 22.157 26.404 -19.793 1.00 41.00 123 ASP A N 1
ATOM 930 C CA . ASP A 1 123 ? 21.385 27.596 -19.394 1.00 41.00 123 ASP A CA 1
ATOM 931 C C . ASP A 1 123 ? 20.198 27.170 -18.517 1.00 41.00 123 ASP A C 1
ATOM 933 O O . ASP A 1 123 ? 19.047 27.064 -18.936 1.00 41.00 123 ASP A O 1
ATOM 937 N N . LEU A 1 124 ? 20.495 26.917 -17.239 1.00 50.72 124 LEU A N 1
ATOM 938 C CA . LEU A 1 124 ? 19.489 26.835 -16.182 1.00 50.72 124 LEU A CA 1
ATOM 939 C C . LEU A 1 124 ? 19.159 28.248 -15.691 1.00 50.72 124 LEU A C 1
ATOM 941 O O . LEU A 1 124 ? 19.571 28.669 -14.613 1.00 50.72 124 LEU A O 1
ATOM 945 N N . GLN A 1 125 ? 18.364 28.958 -16.479 1.00 47.88 125 GLN A N 1
ATOM 946 C CA . GLN A 1 125 ? 17.446 29.969 -15.971 1.00 47.88 125 GLN A CA 1
ATOM 947 C C . GLN A 1 125 ? 16.068 29.566 -16.455 1.00 47.88 125 GLN A C 1
ATOM 949 O O . GLN A 1 125 ? 15.772 29.622 -17.640 1.00 47.88 125 GLN A O 1
ATOM 954 N N . SER A 1 126 ? 15.258 29.087 -15.513 1.00 43.84 126 SER A N 1
ATOM 955 C CA . SER A 1 126 ? 13.872 28.689 -15.726 1.00 43.84 126 SER A CA 1
ATOM 956 C C . SER A 1 126 ? 13.109 29.794 -16.466 1.00 43.84 126 SER A C 1
ATOM 958 O O . SER A 1 126 ? 12.854 30.841 -15.857 1.00 43.84 126 SER A O 1
ATOM 960 N N . PRO A 1 127 ? 12.713 29.593 -17.736 1.00 42.66 127 PRO A N 1
ATOM 961 C CA . PRO A 1 127 ? 11.726 30.451 -18.361 1.00 42.66 127 PRO A CA 1
ATOM 962 C C . PRO A 1 127 ? 10.333 30.082 -17.817 1.00 42.66 127 PRO A C 1
ATOM 964 O O . PRO A 1 127 ? 10.170 29.022 -17.199 1.00 42.66 127 PRO A O 1
ATOM 967 N N . PRO A 1 128 ? 9.316 30.939 -18.020 1.00 43.31 128 PRO A N 1
ATOM 968 C CA . PRO A 1 128 ? 7.936 30.645 -17.646 1.00 43.31 128 PRO A CA 1
ATOM 969 C C . PRO A 1 128 ? 7.508 29.308 -18.250 1.00 43.31 128 PRO A C 1
ATOM 971 O O . PRO A 1 128 ? 7.931 28.977 -19.353 1.00 43.31 128 PRO A O 1
ATOM 974 N N . VAL A 1 129 ? 6.692 28.553 -17.513 1.00 52.47 129 VAL A N 1
ATOM 975 C CA . VAL A 1 129 ? 6.253 27.190 -17.843 1.00 52.47 129 VAL A CA 1
ATOM 976 C C . VAL A 1 129 ? 5.509 27.170 -19.182 1.00 52.47 129 VAL A C 1
ATOM 978 O O . VAL A 1 129 ? 4.287 27.250 -19.246 1.00 52.47 129 VAL A O 1
ATOM 981 N N . GLU A 1 130 ? 6.259 27.062 -20.269 1.00 52.94 130 GLU A N 1
ATOM 982 C CA . GLU A 1 130 ? 5.780 26.586 -21.553 1.00 52.94 130 GLU A CA 1
ATOM 983 C C . GLU A 1 130 ? 5.787 25.060 -21.430 1.00 52.94 130 GLU A C 1
ATOM 985 O O . GLU A 1 130 ? 6.841 24.458 -21.217 1.00 52.94 130 GLU A O 1
ATOM 990 N N . TYR A 1 131 ? 4.606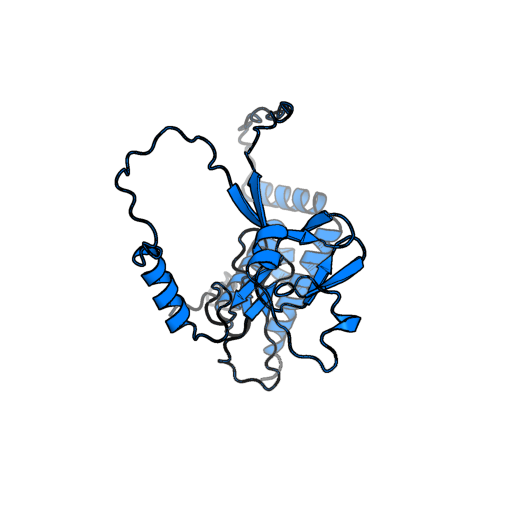 24.431 -21.428 1.00 55.34 131 TYR A N 1
ATOM 991 C CA . TYR A 1 131 ? 4.490 22.978 -21.286 1.00 55.34 131 TYR A CA 1
ATOM 992 C C . TYR A 1 131 ? 5.478 22.295 -22.244 1.00 55.34 131 TYR A C 1
ATOM 994 O O . TYR A 1 131 ? 5.357 22.504 -23.458 1.00 55.34 131 TYR A O 1
ATOM 1002 N N . PRO A 1 132 ? 6.455 21.512 -21.742 1.00 64.56 132 PRO A N 1
ATOM 1003 C CA . PRO A 1 132 ? 7.484 20.949 -22.598 1.00 64.56 132 PRO A CA 1
ATOM 1004 C C . PRO A 1 132 ? 6.805 20.086 -23.655 1.00 64.56 132 PRO A C 1
ATOM 1006 O O . PRO A 1 132 ? 5.998 19.207 -23.344 1.00 64.56 132 PRO A O 1
ATOM 1009 N N . VAL A 1 133 ? 7.095 20.384 -24.920 1.00 68.75 133 VAL A N 1
ATOM 1010 C CA . VAL A 1 133 ? 6.619 19.592 -26.051 1.00 68.75 133 VAL A CA 1
ATOM 1011 C C . VAL A 1 133 ? 7.144 18.171 -25.859 1.00 68.75 133 VAL A C 1
ATOM 1013 O O . VAL A 1 133 ? 8.350 17.944 -25.894 1.00 68.75 133 VAL A O 1
ATOM 1016 N N . LEU A 1 134 ? 6.244 17.216 -25.629 1.00 78.00 134 LEU A N 1
ATOM 1017 C CA . LEU A 1 134 ? 6.604 15.812 -25.458 1.00 78.00 134 LEU A CA 1
ATOM 1018 C C . LEU A 1 134 ? 6.968 15.240 -26.829 1.00 78.00 134 LEU A C 1
ATOM 1020 O O . LEU A 1 134 ? 6.112 15.151 -27.712 1.00 78.00 134 LEU A O 1
ATOM 1024 N N . GLU A 1 135 ? 8.235 14.874 -27.009 1.00 84.50 135 GLU A N 1
ATOM 1025 C CA . GLU A 1 135 ? 8.731 14.222 -28.220 1.00 84.50 135 GLU A CA 1
ATOM 1026 C C . GLU A 1 135 ? 8.694 12.698 -28.054 1.00 84.50 135 GLU A C 1
ATOM 1028 O O . GLU A 1 135 ? 9.450 12.125 -27.271 1.00 84.50 135 GLU A O 1
ATOM 1033 N N . ILE A 1 136 ? 7.810 12.031 -28.797 1.00 86.12 136 ILE A N 1
ATOM 1034 C CA . ILE A 1 136 ? 7.678 10.571 -28.795 1.00 86.12 136 ILE A CA 1
ATOM 1035 C C . ILE A 1 136 ? 8.242 10.024 -30.100 1.00 86.12 136 ILE A C 1
ATOM 1037 O O . ILE A 1 136 ? 7.732 10.310 -31.188 1.00 86.12 136 ILE A O 1
ATOM 1041 N N . TRP A 1 137 ? 9.280 9.201 -29.990 1.00 87.75 137 TRP A N 1
ATOM 1042 C CA . TRP A 1 137 ? 9.887 8.515 -31.123 1.00 87.75 137 TRP A CA 1
ATOM 1043 C C . TRP A 1 137 ? 9.215 7.171 -31.352 1.00 87.75 137 TRP A C 1
ATOM 1045 O O . TRP A 1 137 ? 9.108 6.350 -30.451 1.00 87.75 137 TRP A O 1
ATOM 1055 N N . GLY A 1 138 ? 8.802 6.917 -32.587 1.00 91.06 138 GLY A N 1
ATOM 1056 C CA . GLY A 1 138 ? 8.156 5.664 -32.946 1.00 91.06 138 GLY A CA 1
ATOM 1057 C C . GLY A 1 138 ? 8.318 5.345 -34.419 1.00 91.06 138 GLY A C 1
ATOM 1058 O O . GLY A 1 138 ? 9.027 6.031 -35.164 1.00 91.06 138 GLY A O 1
ATOM 1059 N N . LYS A 1 139 ? 7.663 4.273 -34.855 1.00 91.88 139 LYS A N 1
ATOM 1060 C CA . LYS A 1 139 ? 7.678 3.833 -36.249 1.00 91.88 139 LYS A CA 1
ATOM 1061 C C . LYS A 1 139 ? 6.268 3.750 -36.803 1.00 91.88 139 LYS A C 1
ATOM 1063 O O . LYS A 1 139 ? 5.301 3.501 -36.092 1.00 91.88 139 LYS A O 1
ATOM 1068 N N . ILE A 1 140 ? 6.155 3.960 -38.103 1.00 93.25 140 ILE A N 1
ATOM 1069 C CA . ILE A 1 140 ? 4.904 3.844 -38.838 1.00 93.25 140 ILE A CA 1
ATOM 1070 C C . ILE A 1 140 ? 4.655 2.379 -39.206 1.00 93.25 140 ILE A C 1
ATOM 1072 O O . ILE A 1 140 ? 5.540 1.701 -39.723 1.00 93.25 140 ILE A O 1
ATOM 1076 N N . CYS A 1 141 ? 3.433 1.895 -38.982 1.00 91.81 141 CYS A N 1
ATOM 1077 C CA . CYS A 1 141 ? 3.020 0.558 -39.398 1.00 91.81 141 CYS A CA 1
ATOM 1078 C C . CYS A 1 141 ? 3.091 0.411 -40.933 1.00 91.81 141 CYS A C 1
ATOM 1080 O O . CYS A 1 141 ? 2.515 1.242 -41.641 1.00 91.81 141 CYS A O 1
ATOM 1082 N N . PRO A 1 142 ? 3.701 -0.661 -41.471 1.00 89.69 142 PRO A N 1
ATOM 1083 C CA . PRO A 1 142 ? 3.828 -0.853 -42.918 1.00 89.69 142 PRO A CA 1
ATOM 1084 C C . PRO A 1 142 ? 2.484 -1.096 -43.623 1.00 89.69 142 PRO A C 1
ATOM 1086 O O . PRO A 1 142 ? 2.360 -0.795 -44.805 1.00 89.69 142 PRO A O 1
ATOM 1089 N N . ALA A 1 143 ? 1.4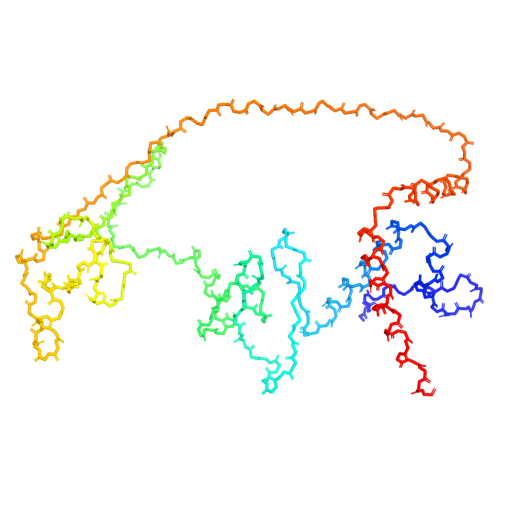70 -1.597 -42.906 1.00 89.69 143 ALA A N 1
ATOM 1090 C CA . ALA A 1 143 ? 0.155 -1.897 -43.471 1.00 89.69 143 ALA A CA 1
ATOM 1091 C C . ALA A 1 143 ? -0.797 -0.688 -43.449 1.00 89.69 143 ALA A C 1
ATOM 1093 O O . ALA A 1 143 ? -1.304 -0.275 -44.486 1.00 89.69 143 ALA A O 1
ATOM 1094 N N . CYS A 1 144 ? -1.047 -0.103 -42.271 1.00 92.50 144 CYS A N 1
ATOM 1095 C CA . CYS A 1 144 ? -2.065 0.947 -42.104 1.00 92.50 144 CYS A CA 1
ATOM 1096 C C . CYS A 1 144 ? -1.495 2.361 -41.941 1.00 92.50 144 CYS A C 1
ATOM 1098 O O . CYS A 1 144 ? -2.256 3.314 -41.805 1.00 92.50 144 CYS A O 1
ATOM 1100 N N . LYS A 1 145 ? -0.167 2.505 -41.909 1.00 91.19 145 LYS A N 1
ATOM 1101 C CA . LYS A 1 145 ? 0.539 3.771 -41.674 1.00 91.19 145 LYS A CA 1
ATOM 1102 C C . LYS A 1 145 ? 0.246 4.456 -40.326 1.00 91.19 145 LYS A C 1
ATOM 1104 O O . LYS A 1 145 ? 0.618 5.611 -40.135 1.00 91.19 145 LYS A O 1
ATOM 1109 N N . ALA A 1 146 ? -0.368 3.757 -39.371 1.00 91.31 146 ALA A N 1
ATOM 1110 C CA . ALA A 1 146 ? -0.545 4.272 -38.016 1.00 91.31 146 ALA A CA 1
ATOM 1111 C C . ALA A 1 146 ? 0.807 4.406 -37.299 1.00 91.31 146 ALA A C 1
ATOM 1113 O O . ALA A 1 146 ? 1.689 3.562 -37.473 1.00 91.31 146 ALA A O 1
ATOM 1114 N N . PHE A 1 147 ? 0.952 5.444 -36.475 1.00 91.81 147 PHE A N 1
ATOM 1115 C CA . PHE A 1 147 ? 2.104 5.595 -35.590 1.00 91.81 147 PHE A CA 1
ATOM 1116 C C . PHE A 1 147 ? 2.053 4.540 -34.483 1.00 91.81 147 PHE A C 1
ATOM 1118 O O . PHE A 1 147 ? 1.020 4.350 -33.837 1.00 91.81 147 PHE A O 1
ATOM 1125 N N . VAL A 1 148 ? 3.169 3.852 -34.280 1.00 90.56 148 VAL A N 1
ATOM 1126 C CA . VAL A 1 148 ? 3.343 2.838 -33.247 1.00 90.56 148 VAL A CA 1
ATOM 1127 C C . VAL A 1 148 ? 4.552 3.236 -32.418 1.00 90.56 148 VAL A C 1
ATOM 1129 O O . VAL A 1 148 ? 5.634 3.447 -32.962 1.00 90.56 148 VAL A O 1
ATOM 1132 N N . ASP A 1 149 ? 4.352 3.338 -31.111 1.00 90.19 149 ASP A N 1
ATOM 1133 C CA . ASP A 1 149 ? 5.410 3.530 -30.126 1.00 90.19 149 ASP A CA 1
ATOM 1134 C C . ASP A 1 149 ? 5.760 2.177 -29.490 1.00 90.19 149 ASP A C 1
ATOM 1136 O O . ASP A 1 149 ? 4.868 1.362 -29.221 1.00 90.19 149 ASP A O 1
ATOM 1140 N N . LYS A 1 150 ? 7.054 1.922 -29.280 1.00 83.62 150 LYS A N 1
ATOM 1141 C CA . LYS A 1 150 ? 7.556 0.704 -28.641 1.00 83.62 150 LYS A CA 1
ATOM 1142 C C . LYS A 1 150 ? 8.071 1.066 -27.254 1.00 83.62 150 LYS A C 1
ATOM 1144 O O . LYS A 1 150 ? 9.167 1.597 -27.111 1.00 83.62 150 LYS A O 1
ATOM 1149 N N . MET A 1 151 ? 7.339 0.641 -26.229 1.00 73.94 151 MET A N 1
ATOM 1150 C CA . MET A 1 151 ? 7.693 0.833 -24.815 1.00 73.94 151 MET A CA 1
ATOM 1151 C C . MET A 1 151 ? 8.792 -0.144 -24.329 1.00 73.94 151 MET A C 1
ATOM 1153 O O . MET A 1 151 ? 8.695 -0.711 -23.244 1.00 73.94 151 MET A O 1
ATOM 1157 N N . GLY A 1 152 ? 9.832 -0.369 -25.143 1.00 78.75 152 GLY A N 1
ATOM 1158 C CA . GLY A 1 152 ? 10.929 -1.312 -24.873 1.00 78.75 152 GLY A CA 1
ATOM 1159 C C . GLY A 1 152 ? 10.580 -2.796 -25.093 1.00 78.75 152 GLY A C 1
ATOM 1160 O O . GLY A 1 152 ? 9.446 -3.155 -25.395 1.00 78.75 152 GLY A O 1
ATOM 1161 N N . GLY A 1 153 ? 11.581 -3.681 -24.991 1.00 83.56 153 GLY A N 1
ATOM 1162 C CA . GLY A 1 153 ? 11.394 -5.143 -25.041 1.00 83.56 153 GLY A CA 1
ATOM 1163 C C . GLY A 1 153 ? 11.487 -5.790 -26.434 1.00 83.56 153 GLY A C 1
ATOM 1164 O O . GLY A 1 153 ? 12.347 -5.433 -27.240 1.00 83.56 153 GLY A O 1
ATOM 1165 N N . CYS A 1 154 ? 10.623 -6.779 -26.696 1.00 83.12 154 CYS A N 1
ATOM 1166 C CA . CYS A 1 154 ? 10.640 -7.658 -27.877 1.00 83.12 154 CYS A CA 1
ATOM 1167 C C . CYS A 1 154 ? 10.433 -6.905 -29.205 1.00 83.12 154 CYS A C 1
ATOM 1169 O O . CYS A 1 154 ? 9.627 -5.984 -29.282 1.00 83.12 154 CYS A O 1
ATOM 1171 N N . ASP A 1 155 ? 11.117 -7.323 -30.274 1.00 86.50 155 ASP A N 1
ATOM 1172 C CA . ASP A 1 155 ? 10.944 -6.747 -31.619 1.00 86.50 155 ASP A CA 1
ATOM 1173 C C . ASP A 1 155 ? 9.667 -7.200 -32.330 1.00 86.50 155 ASP A C 1
ATOM 1175 O O . ASP A 1 155 ? 9.327 -6.659 -33.380 1.00 86.50 155 ASP A O 1
ATOM 1179 N N . PHE A 1 156 ? 8.929 -8.153 -31.768 1.00 87.88 156 PHE A N 1
ATOM 1180 C CA . PHE A 1 156 ? 7.602 -8.501 -32.251 1.00 87.88 156 PHE A CA 1
ATOM 1181 C C . PHE A 1 156 ? 6.581 -7.445 -31.824 1.00 87.88 156 PHE A C 1
ATOM 1183 O O . PHE A 1 156 ? 6.300 -7.291 -30.634 1.00 87.88 156 PHE A O 1
ATOM 1190 N N . VAL A 1 157 ? 5.998 -6.745 -32.798 1.00 89.19 157 VAL A N 1
ATOM 1191 C CA . VAL A 1 157 ? 5.017 -5.686 -32.553 1.00 89.19 157 VAL A CA 1
ATOM 1192 C C . VAL A 1 157 ? 3.728 -5.981 -33.310 1.00 89.19 157 VAL A C 1
ATOM 1194 O O . VAL A 1 157 ? 3.732 -6.293 -34.502 1.00 89.19 157 VAL A O 1
ATOM 1197 N N . VAL A 1 158 ? 2.602 -5.856 -32.608 1.00 90.31 158 VAL A N 1
ATOM 1198 C CA . VAL A 1 158 ? 1.258 -5.978 -33.182 1.00 90.31 158 VAL A CA 1
ATOM 1199 C C . VAL A 1 158 ? 0.635 -4.590 -33.246 1.00 90.31 158 VAL A C 1
ATOM 1201 O O . VAL A 1 158 ? 0.438 -3.935 -32.224 1.00 90.31 158 VAL A O 1
ATOM 1204 N N . CYS A 1 159 ? 0.338 -4.116 -34.454 1.00 90.81 159 CYS A N 1
ATOM 1205 C CA . CYS A 1 159 ? -0.359 -2.849 -34.639 1.00 90.81 159 CYS A CA 1
ATOM 1206 C C . CYS A 1 159 ? -1.832 -2.967 -34.213 1.00 90.81 159 CYS A C 1
ATOM 1208 O O . CYS A 1 159 ? -2.426 -4.041 -34.289 1.00 90.81 159 CYS A O 1
ATOM 1210 N N . ARG A 1 160 ? -2.474 -1.838 -33.882 1.00 90.06 160 ARG A N 1
ATOM 1211 C CA . ARG A 1 160 ? -3.923 -1.770 -33.608 1.00 90.06 160 ARG A CA 1
ATOM 1212 C C . ARG A 1 160 ? -4.795 -2.250 -34.775 1.00 90.06 160 ARG A C 1
ATOM 1214 O O . ARG A 1 160 ? -5.921 -2.664 -34.546 1.00 90.06 160 ARG A O 1
ATOM 1221 N N . CYS A 1 161 ? -4.284 -2.228 -36.010 1.00 90.06 161 CYS A N 1
ATOM 1222 C CA . CYS A 1 161 ? -4.974 -2.800 -37.173 1.00 90.06 161 CYS A CA 1
ATOM 1223 C C . CYS A 1 161 ? -4.882 -4.338 -37.261 1.00 90.06 161 CYS A C 1
ATOM 1225 O O . CYS A 1 161 ? -5.380 -4.918 -38.219 1.00 90.06 161 CYS A O 1
ATOM 1227 N N . GLY A 1 162 ? -4.205 -4.995 -36.313 1.00 88.81 162 GLY A N 1
ATOM 1228 C CA . GLY A 1 162 ? -3.982 -6.442 -36.294 1.00 88.81 162 GLY A CA 1
ATOM 1229 C C . GLY A 1 162 ? -2.742 -6.913 -37.063 1.00 88.81 162 GLY A C 1
ATOM 1230 O O . GLY A 1 162 ? -2.378 -8.082 -36.968 1.00 88.81 162 GLY A O 1
ATOM 1231 N N . HIS A 1 163 ? -2.052 -6.031 -37.798 1.00 89.75 163 HIS A N 1
ATOM 1232 C CA . HIS A 1 163 ? -0.838 -6.401 -38.531 1.00 89.75 163 HIS A CA 1
ATOM 1233 C C . HIS A 1 163 ? 0.345 -6.652 -37.585 1.00 89.75 163 HIS A C 1
ATOM 1235 O O . HIS A 1 163 ? 0.678 -5.800 -36.758 1.00 89.75 163 HIS A O 1
ATOM 1241 N N . GLN A 1 164 ? 1.002 -7.801 -37.746 1.00 90.88 164 GLN A N 1
ATOM 1242 C CA . GLN A 1 164 ? 2.142 -8.234 -36.939 1.00 90.88 164 GLN A CA 1
ATOM 1243 C C . GLN A 1 164 ? 3.441 -8.062 -37.726 1.00 90.88 164 GLN A C 1
ATOM 1245 O O . GLN A 1 164 ? 3.600 -8.646 -38.801 1.00 90.88 164 GLN A O 1
ATOM 1250 N N . PHE A 1 165 ? 4.377 -7.284 -37.196 1.00 89.75 165 PHE A N 1
ATOM 1251 C CA . PHE A 1 165 ? 5.632 -6.979 -37.877 1.00 89.75 165 PHE A CA 1
ATOM 1252 C C . PHE A 1 165 ? 6.807 -6.903 -36.900 1.00 89.75 165 PHE A C 1
ATOM 1254 O O . PHE A 1 165 ? 6.634 -6.752 -35.690 1.00 89.75 165 PHE A O 1
ATOM 1261 N N . CYS A 1 166 ? 8.014 -7.026 -37.445 1.00 89.50 166 CYS A N 1
ATOM 1262 C CA . CYS A 1 166 ? 9.256 -6.879 -36.703 1.00 89.50 166 CYS A CA 1
ATOM 1263 C C . CYS A 1 166 ? 9.667 -5.404 -36.643 1.00 89.50 166 CYS A C 1
ATOM 1265 O O . CYS A 1 166 ? 9.791 -4.745 -37.675 1.00 89.50 166 CYS A O 1
ATOM 1267 N N . TRP A 1 167 ? 9.920 -4.892 -35.443 1.00 90.06 167 TRP A N 1
ATOM 1268 C CA . TRP A 1 167 ? 10.306 -3.503 -35.191 1.00 90.06 167 TRP A CA 1
ATOM 1269 C C . TRP A 1 167 ? 11.632 -3.106 -35.852 1.00 90.06 167 TRP A C 1
ATOM 1271 O O . TRP A 1 167 ? 11.818 -1.954 -36.248 1.00 90.06 167 TRP A O 1
ATOM 1281 N N . SER A 1 168 ? 12.548 -4.067 -35.980 1.00 87.62 168 SER A N 1
ATOM 1282 C CA . SER A 1 168 ? 13.890 -3.840 -36.511 1.00 87.62 168 SER A CA 1
ATOM 1283 C C . SER A 1 168 ? 13.899 -3.755 -38.039 1.00 87.62 168 SER A C 1
ATOM 1285 O O . SER A 1 168 ? 14.441 -2.803 -38.597 1.00 87.62 168 SER A O 1
ATOM 1287 N N . CYS A 1 169 ? 13.270 -4.709 -38.735 1.00 86.00 169 CYS A N 1
ATOM 1288 C CA . CYS A 1 169 ? 13.297 -4.772 -40.204 1.00 86.00 169 CYS A CA 1
ATOM 1289 C C . CYS A 1 169 ? 12.012 -4.286 -40.895 1.00 86.00 169 CYS A C 1
ATOM 1291 O O . CYS A 1 169 ? 11.980 -4.208 -42.122 1.00 86.00 169 CYS A O 1
ATOM 1293 N N . MET A 1 170 ? 10.957 -3.982 -40.134 1.00 87.25 170 MET A N 1
ATOM 1294 C CA . MET A 1 170 ? 9.643 -3.533 -40.619 1.00 87.25 170 MET A CA 1
ATOM 1295 C C . MET A 1 170 ? 8.910 -4.528 -41.540 1.00 87.25 170 MET A C 1
ATOM 1297 O O . MET A 1 170 ? 7.955 -4.148 -42.218 1.00 87.25 170 MET A O 1
ATOM 1301 N N . LYS A 1 171 ? 9.317 -5.808 -41.558 1.00 84.81 171 LYS A N 1
ATOM 1302 C CA . LYS A 1 171 ? 8.668 -6.887 -42.328 1.00 84.81 171 LYS A CA 1
ATOM 1303 C C . LYS A 1 171 ? 7.692 -7.692 -41.467 1.00 84.81 171 LYS A C 1
ATOM 1305 O O . LYS A 1 171 ? 7.814 -7.729 -40.243 1.00 84.81 171 LYS A O 1
ATOM 1310 N N . ALA A 1 172 ? 6.729 -8.348 -42.116 1.00 82.06 172 ALA A N 1
ATOM 1311 C CA . ALA A 1 172 ? 5.733 -9.182 -41.451 1.00 82.06 172 ALA A CA 1
ATOM 1312 C C . ALA A 1 172 ? 6.387 -10.398 -40.770 1.00 82.06 172 ALA A C 1
ATOM 1314 O O . ALA A 1 172 ? 7.022 -11.221 -41.432 1.00 82.06 172 ALA A O 1
ATOM 1315 N N . THR A 1 173 ? 6.200 -10.538 -39.453 1.00 73.25 173 THR A N 1
ATOM 1316 C CA . THR A 1 173 ? 6.927 -11.530 -38.635 1.00 73.25 173 THR A CA 1
ATOM 1317 C C . THR A 1 173 ? 6.684 -12.967 -39.092 1.00 73.25 173 THR A C 1
ATOM 1319 O O . THR A 1 173 ? 7.625 -13.756 -39.168 1.00 73.25 173 THR A O 1
ATOM 1322 N N . VAL A 1 174 ? 5.440 -13.279 -39.469 1.00 64.25 174 VAL A N 1
ATOM 1323 C CA . VAL A 1 174 ? 5.008 -14.610 -39.930 1.00 64.25 174 VAL A CA 1
ATOM 1324 C C . VAL A 1 174 ? 5.781 -15.072 -41.174 1.00 64.25 174 VAL A C 1
ATOM 1326 O O . VAL A 1 174 ? 5.928 -16.268 -41.399 1.00 64.25 174 VAL A O 1
ATOM 1329 N N . GLN A 1 175 ? 6.307 -14.136 -41.972 1.00 58.88 175 GLN A N 1
ATOM 1330 C CA . GLN A 1 175 ? 6.981 -14.440 -43.236 1.00 58.88 175 GLN A CA 1
ATOM 1331 C C . GLN A 1 175 ? 8.509 -14.490 -43.119 1.00 58.88 175 GLN A C 1
ATOM 1333 O O . GLN A 1 175 ? 9.145 -15.190 -43.900 1.00 58.88 175 GLN A O 1
ATOM 1338 N N . THR A 1 176 ? 9.121 -13.763 -42.177 1.00 58.12 176 THR A N 1
ATOM 1339 C CA . THR A 1 176 ? 10.582 -13.547 -42.179 1.00 58.12 176 THR A CA 1
ATOM 1340 C C . THR A 1 176 ? 11.325 -14.084 -40.963 1.00 58.12 176 THR A C 1
ATOM 1342 O O . THR A 1 176 ? 12.545 -14.216 -41.036 1.00 58.12 176 THR A O 1
ATOM 1345 N N . HIS A 1 177 ? 10.637 -14.414 -39.864 1.00 66.56 177 HIS A N 1
ATOM 1346 C CA . HIS A 1 177 ? 11.295 -14.725 -38.584 1.00 66.56 177 HIS A CA 1
ATOM 1347 C C . HIS A 1 177 ? 10.999 -16.117 -38.008 1.00 66.56 177 HIS A C 1
ATOM 1349 O O . HIS A 1 177 ? 11.430 -16.401 -36.898 1.00 66.56 177 HIS A O 1
ATOM 1355 N N . ASN A 1 178 ? 10.349 -17.010 -38.765 1.00 61.19 178 ASN A N 1
ATOM 1356 C CA . ASN A 1 178 ? 10.176 -18.412 -38.349 1.00 61.19 178 ASN A CA 1
ATOM 1357 C C . ASN A 1 178 ? 11.434 -19.279 -38.559 1.00 61.19 178 ASN A C 1
ATOM 1359 O O . ASN A 1 178 ? 11.587 -20.274 -37.866 1.00 61.19 178 ASN A O 1
ATOM 1363 N N . ASN A 1 179 ? 12.314 -18.928 -39.508 1.00 60.19 179 ASN A N 1
ATOM 1364 C CA . ASN A 1 179 ? 13.581 -19.638 -39.777 1.00 60.19 179 ASN A CA 1
ATOM 1365 C C . ASN A 1 179 ? 14.620 -18.770 -40.533 1.00 60.19 179 ASN A C 1
ATOM 1367 O O . ASN A 1 179 ? 15.575 -19.289 -41.105 1.00 60.19 179 ASN A O 1
ATOM 1371 N N . GLY A 1 180 ? 14.412 -17.447 -40.599 1.00 61.41 180 GLY A N 1
ATOM 1372 C CA . GLY A 1 180 ? 15.214 -16.510 -41.395 1.00 61.41 180 GLY A CA 1
ATOM 1373 C C . GLY A 1 180 ? 15.926 -15.455 -40.546 1.00 61.41 180 GLY A C 1
ATOM 1374 O O . GLY A 1 180 ? 15.417 -15.003 -39.519 1.00 61.41 180 GLY A O 1
ATOM 1375 N N . THR A 1 181 ? 17.110 -15.039 -40.993 1.00 66.25 181 THR A N 1
ATOM 1376 C CA . THR A 1 181 ? 17.914 -13.982 -40.367 1.00 66.25 181 THR A CA 1
ATOM 1377 C C . THR A 1 181 ? 17.304 -12.598 -40.611 1.00 66.25 181 THR A C 1
ATOM 1379 O O . THR A 1 181 ? 16.958 -12.227 -41.735 1.00 66.25 181 THR A O 1
ATOM 1382 N N . CYS A 1 182 ? 17.178 -11.807 -39.545 1.00 77.75 182 CYS A N 1
ATOM 1383 C CA . CYS A 1 182 ? 16.715 -10.423 -39.615 1.00 77.75 182 CYS A CA 1
ATOM 1384 C C . CYS A 1 182 ? 17.854 -9.502 -40.068 1.00 77.75 182 CYS A C 1
ATOM 1386 O O . CYS A 1 182 ? 18.815 -9.322 -39.327 1.00 77.75 182 CYS A O 1
ATOM 1388 N N . PHE A 1 183 ? 17.732 -8.887 -41.248 1.00 79.00 183 PHE A N 1
ATOM 1389 C CA . PHE A 1 183 ? 18.678 -7.873 -41.728 1.00 79.00 183 PHE A CA 1
ATOM 1390 C C . PHE A 1 183 ? 17.993 -6.506 -41.831 1.00 79.00 183 PHE A C 1
ATOM 1392 O O . PHE A 1 183 ? 17.370 -6.202 -42.855 1.00 79.00 183 PHE A O 1
ATOM 1399 N N . PRO A 1 184 ? 18.046 -5.684 -40.771 1.00 78.81 184 PRO A N 1
ATOM 1400 C CA . PRO A 1 184 ? 17.566 -4.316 -40.840 1.00 78.81 184 PRO A CA 1
ATOM 1401 C C . PRO A 1 184 ? 18.543 -3.460 -41.659 1.00 78.81 184 PRO A C 1
ATOM 1403 O O . PRO A 1 184 ? 19.747 -3.476 -41.422 1.00 78.81 184 PRO A O 1
ATOM 1406 N N . THR A 1 185 ? 18.033 -2.698 -42.627 1.00 82.94 185 THR A N 1
ATOM 1407 C CA . THR A 1 185 ? 18.836 -1.710 -43.368 1.00 82.94 185 THR A CA 1
ATOM 1408 C C . THR A 1 185 ? 18.541 -0.311 -42.847 1.00 82.94 185 THR A C 1
ATOM 1410 O O . THR A 1 185 ? 17.385 0.035 -42.599 1.00 82.94 185 THR A O 1
ATOM 1413 N N . GLU A 1 186 ? 19.567 0.531 -42.733 1.00 83.81 186 GLU A N 1
ATOM 1414 C CA . GLU A 1 186 ? 19.436 1.903 -42.220 1.00 83.81 186 GLU A CA 1
ATOM 1415 C C . GLU A 1 186 ? 18.378 2.722 -42.985 1.00 83.81 186 GLU A C 1
ATOM 1417 O O . GLU A 1 186 ? 17.599 3.464 -42.384 1.00 83.81 186 GLU A O 1
ATOM 1422 N N . GLN A 1 187 ? 18.280 2.520 -44.303 1.00 83.00 187 GLN A N 1
ATOM 1423 C CA . GLN A 1 187 ? 17.275 3.160 -45.156 1.00 83.00 187 GLN A CA 1
ATOM 1424 C C . GLN A 1 187 ? 15.844 2.801 -44.736 1.00 83.00 187 GLN A C 1
ATOM 1426 O O . GLN A 1 187 ? 14.997 3.686 -44.619 1.00 83.00 187 GLN A O 1
ATOM 1431 N N . THR A 1 188 ? 15.573 1.522 -44.452 1.00 82.00 188 THR A N 1
ATOM 1432 C CA . THR A 1 188 ? 14.243 1.086 -43.995 1.00 82.00 188 THR A CA 1
ATOM 1433 C C . THR A 1 188 ? 13.920 1.639 -42.611 1.00 82.00 188 THR A C 1
ATOM 1435 O O . THR A 1 188 ? 12.837 2.181 -42.404 1.00 82.00 188 THR A O 1
ATOM 1438 N N . ILE A 1 189 ? 14.877 1.617 -41.681 1.00 83.56 189 ILE A N 1
ATOM 1439 C CA . ILE A 1 189 ? 14.696 2.188 -40.341 1.00 83.56 189 ILE A CA 1
ATOM 1440 C C . ILE A 1 189 ? 14.329 3.674 -40.440 1.00 83.56 189 ILE A C 1
ATOM 1442 O O . ILE A 1 189 ? 13.344 4.095 -39.828 1.00 83.56 189 ILE A O 1
ATOM 1446 N N . LYS A 1 190 ? 15.077 4.463 -41.221 1.00 86.19 190 LYS A N 1
ATOM 1447 C CA . LYS A 1 190 ? 14.819 5.902 -41.398 1.00 86.19 190 LYS A CA 1
ATOM 1448 C C . LYS A 1 190 ? 13.478 6.170 -42.080 1.00 86.19 190 LYS A C 1
ATOM 1450 O O . LYS A 1 190 ? 12.748 7.058 -41.646 1.00 86.19 190 LYS A O 1
ATOM 1455 N N . ALA A 1 191 ? 13.114 5.380 -43.092 1.00 87.75 191 ALA A N 1
ATOM 1456 C CA . ALA A 1 191 ? 11.864 5.559 -43.828 1.00 87.75 191 ALA A CA 1
ATOM 1457 C C . ALA A 1 191 ? 10.627 5.479 -42.918 1.00 87.75 191 ALA A C 1
ATOM 1459 O O . ALA A 1 191 ? 9.720 6.310 -43.038 1.00 87.75 191 ALA A O 1
ATOM 1460 N N . PHE A 1 192 ? 10.618 4.526 -41.980 1.00 87.12 192 PHE A N 1
ATOM 1461 C CA . PHE A 1 192 ? 9.478 4.284 -41.094 1.00 87.12 192 PHE A CA 1
ATOM 1462 C C . PHE A 1 192 ? 9.527 5.046 -39.766 1.00 87.12 192 PHE A C 1
ATOM 1464 O O . PHE A 1 192 ? 8.493 5.152 -39.113 1.00 87.12 192 PHE A O 1
ATOM 1471 N N . THR A 1 193 ? 10.675 5.586 -39.350 1.00 89.19 193 THR A N 1
ATOM 1472 C CA . THR A 1 193 ? 10.790 6.296 -38.063 1.00 89.19 193 THR A CA 1
ATOM 1473 C C . THR A 1 193 ? 10.178 7.697 -38.144 1.00 89.19 193 THR A C 1
ATOM 1475 O O . THR A 1 193 ? 10.371 8.422 -39.124 1.00 89.19 193 THR A O 1
ATOM 1478 N N . ARG A 1 194 ? 9.418 8.086 -37.118 1.00 90.88 194 ARG A N 1
ATOM 1479 C CA . ARG A 1 194 ? 8.815 9.417 -36.964 1.00 90.88 194 ARG A CA 1
ATOM 1480 C C . ARG A 1 194 ? 8.930 9.885 -35.515 1.00 90.88 194 ARG A C 1
ATOM 1482 O O . ARG A 1 194 ? 8.950 9.065 -34.603 1.00 90.88 194 ARG A O 1
ATOM 1489 N N . CYS A 1 195 ? 8.958 11.200 -35.330 1.00 86.00 195 CYS A N 1
ATOM 1490 C CA . CYS A 1 195 ? 8.847 11.847 -34.029 1.00 86.00 195 CYS A CA 1
ATOM 1491 C C . CYS A 1 195 ? 7.501 12.577 -33.968 1.00 86.00 195 CYS A C 1
ATOM 1493 O O . CYS A 1 195 ? 7.191 13.377 -34.857 1.00 86.00 195 CYS A O 1
ATOM 1495 N N . LEU A 1 196 ? 6.684 12.266 -32.961 1.00 86.38 196 LEU A N 1
ATOM 1496 C CA . LEU A 1 196 ? 5.467 13.007 -32.650 1.00 86.38 196 LEU A CA 1
ATOM 1497 C C . LEU A 1 196 ? 5.770 14.040 -31.574 1.00 86.38 196 LEU A C 1
ATOM 1499 O O . LEU A 1 196 ? 6.271 13.700 -30.509 1.00 86.38 196 LEU A O 1
ATOM 1503 N N . ARG A 1 197 ? 5.410 15.293 -31.851 1.00 82.50 197 ARG A N 1
ATOM 1504 C CA . ARG A 1 197 ? 5.485 16.406 -30.905 1.00 82.50 197 ARG A CA 1
ATOM 1505 C C . ARG A 1 197 ? 4.105 16.668 -30.330 1.00 82.50 197 ARG A C 1
ATOM 1507 O O . ARG A 1 197 ? 3.236 17.181 -31.035 1.00 82.50 197 ARG A O 1
ATOM 1514 N N . ILE A 1 198 ? 3.900 16.313 -29.070 1.00 80.94 198 ILE A N 1
ATOM 1515 C CA . ILE A 1 198 ? 2.635 16.527 -28.372 1.00 80.94 198 ILE A CA 1
ATOM 1516 C C . ILE A 1 198 ? 2.753 17.807 -27.552 1.00 80.94 198 ILE A C 1
ATOM 1518 O O . ILE A 1 198 ? 3.592 17.915 -26.659 1.00 80.94 198 ILE A O 1
ATOM 1522 N N . LYS A 1 199 ? 1.899 18.782 -27.864 1.00 77.75 199 LYS A N 1
ATOM 1523 C CA . LYS A 1 199 ? 1.725 19.988 -27.054 1.00 77.75 199 LYS A CA 1
ATOM 1524 C C . LYS A 1 199 ? 0.545 19.785 -26.119 1.00 77.75 199 LYS A C 1
ATOM 1526 O O . LYS A 1 199 ? -0.517 19.346 -26.559 1.00 77.75 199 LYS A O 1
ATOM 1531 N N . HIS A 1 200 ? 0.728 20.114 -24.848 1.00 63.19 200 HIS A N 1
ATOM 1532 C CA . HIS A 1 200 ? -0.389 20.190 -23.921 1.00 63.19 200 HIS A CA 1
ATOM 1533 C C . HIS A 1 200 ? -1.214 21.432 -24.280 1.00 63.19 200 HIS A C 1
ATOM 1535 O O . HIS A 1 200 ? -0.697 22.546 -24.255 1.00 63.19 200 HIS A O 1
ATOM 1541 N N . ILE A 1 201 ? -2.467 21.234 -24.685 1.00 66.50 201 ILE A N 1
ATOM 1542 C CA . ILE A 1 201 ? -3.427 22.324 -24.862 1.00 66.50 201 ILE A CA 1
ATOM 1543 C C . ILE A 1 201 ? -4.223 22.384 -23.564 1.00 66.50 201 ILE A C 1
ATOM 1545 O O . ILE A 1 201 ? -4.804 21.377 -23.157 1.00 66.50 201 ILE A O 1
ATOM 1549 N N . GLU A 1 202 ? -4.236 23.538 -22.903 1.00 59.16 202 GLU A N 1
ATOM 1550 C CA . GLU A 1 202 ? -5.119 23.755 -21.762 1.00 59.16 202 GLU A CA 1
ATOM 1551 C C . GLU A 1 202 ? -6.567 23.695 -22.254 1.00 59.16 202 GLU A C 1
ATOM 1553 O O . GLU A 1 202 ? -7.058 24.594 -22.932 1.00 59.16 202 GLU A O 1
ATOM 1558 N N . ILE A 1 203 ? -7.250 22.592 -21.957 1.00 57.00 203 ILE A N 1
ATOM 1559 C CA . ILE A 1 203 ? -8.700 22.532 -22.093 1.00 57.00 203 ILE A CA 1
ATOM 1560 C C . ILE A 1 203 ? -9.240 23.275 -20.874 1.00 57.00 203 ILE A C 1
ATOM 1562 O O . ILE A 1 203 ? -9.164 22.754 -19.760 1.00 57.00 203 ILE A O 1
ATOM 1566 N N . GLU A 1 204 ? -9.747 24.495 -21.068 1.00 53.28 204 GLU A N 1
ATOM 1567 C CA . GLU A 1 204 ? -10.472 25.217 -20.022 1.00 53.28 204 GLU A CA 1
ATOM 1568 C C . GLU A 1 204 ? -11.608 24.320 -19.517 1.00 53.28 204 GLU A C 1
ATOM 1570 O O . GLU A 1 204 ? -12.588 24.055 -20.219 1.00 53.28 204 GLU A O 1
ATOM 1575 N N . ALA A 1 205 ? -11.455 23.788 -18.303 1.00 47.97 205 ALA A N 1
ATOM 1576 C CA . ALA A 1 205 ? -12.493 22.983 -17.689 1.00 47.97 205 ALA A CA 1
ATOM 1577 C C . ALA A 1 205 ? -13.758 23.850 -17.562 1.00 47.97 205 ALA A C 1
ATOM 1579 O O . ALA A 1 205 ? -13.664 24.983 -17.071 1.00 47.97 205 ALA A O 1
ATOM 1580 N N . PRO A 1 206 ? -14.947 23.362 -17.970 1.00 53.00 206 PRO A N 1
ATOM 1581 C CA . PRO A 1 206 ? -16.180 24.091 -17.725 1.00 53.00 206 PRO A CA 1
ATOM 1582 C C . PRO A 1 206 ? -16.267 24.356 -16.223 1.00 53.00 206 PRO A C 1
ATOM 1584 O O . PRO A 1 206 ? -16.161 23.428 -15.420 1.00 53.00 206 PRO A O 1
ATOM 1587 N N . LYS A 1 207 ? -16.389 25.637 -15.856 1.00 44.28 207 LYS A N 1
ATOM 1588 C CA . LYS A 1 207 ? -16.443 26.111 -14.470 1.00 44.28 207 LYS A CA 1
ATOM 1589 C C . LYS A 1 207 ? -17.606 25.431 -13.753 1.00 44.28 207 LYS A C 1
ATOM 1591 O O . LYS A 1 207 ? -18.732 25.922 -13.769 1.00 44.28 207 LYS A O 1
ATOM 1596 N N . TYR A 1 208 ? -17.339 24.292 -13.127 1.00 45.53 208 TYR A N 1
ATOM 1597 C CA . TYR A 1 208 ? -18.273 23.673 -12.209 1.00 45.53 208 TYR A CA 1
ATOM 1598 C C . TYR A 1 208 ? -18.256 24.528 -10.947 1.00 45.53 208 TYR A C 1
ATOM 1600 O O . TYR A 1 208 ? -17.315 24.475 -10.155 1.00 45.53 208 TYR A O 1
ATOM 1608 N N . VAL A 1 209 ? -19.260 25.394 -10.815 1.00 47.56 209 VAL A N 1
ATOM 1609 C CA . VAL A 1 209 ? -19.470 26.216 -9.625 1.00 47.56 209 VAL A CA 1
ATOM 1610 C C . VAL A 1 209 ? -19.655 25.256 -8.454 1.00 47.56 209 VAL A C 1
ATOM 1612 O O . VAL A 1 209 ? -20.687 24.594 -8.342 1.00 47.56 209 VAL A O 1
ATOM 1615 N N . SER A 1 210 ? -18.639 25.125 -7.599 1.00 49.12 210 SER A N 1
ATOM 1616 C CA . SER A 1 210 ? -18.810 24.396 -6.351 1.00 49.12 210 SER A CA 1
ATOM 1617 C C . SER A 1 210 ? -19.770 25.211 -5.489 1.00 49.12 210 SER A C 1
ATOM 1619 O O . SER A 1 210 ? -19.510 26.358 -5.127 1.00 49.12 210 SER A O 1
ATOM 1621 N N . LEU A 1 211 ? -20.933 24.634 -5.197 1.00 50.75 211 LEU A N 1
ATOM 1622 C CA . LEU A 1 211 ? -21.791 25.125 -4.130 1.00 50.75 211 LEU A CA 1
ATOM 1623 C C . LEU A 1 211 ? -21.052 24.843 -2.822 1.00 50.75 211 LEU A C 1
ATOM 1625 O O . LEU A 1 211 ? -21.200 23.779 -2.220 1.00 50.75 211 LEU A O 1
ATOM 1629 N N . VAL A 1 212 ? -20.188 25.774 -2.424 1.00 46.50 212 VAL A N 1
ATOM 1630 C CA . VAL A 1 212 ? -19.619 25.812 -1.081 1.00 46.50 212 VAL A CA 1
ATOM 1631 C C . VAL A 1 212 ? -20.803 25.988 -0.137 1.00 46.50 212 VAL A C 1
ATOM 1633 O O . VAL A 1 212 ? -21.408 27.054 -0.078 1.00 46.50 212 VAL A O 1
ATOM 1636 N N . ALA A 1 213 ? -21.189 24.910 0.544 1.00 51.75 213 ALA A N 1
ATOM 1637 C CA . ALA A 1 213 ? -22.197 24.975 1.588 1.00 51.75 213 ALA A CA 1
ATOM 1638 C C . ALA A 1 213 ? -21.712 25.949 2.670 1.00 51.75 213 ALA A C 1
ATOM 1640 O O . ALA A 1 213 ? -20.597 25.810 3.179 1.00 51.75 213 ALA A O 1
ATOM 1641 N N . GLU A 1 214 ? -22.538 26.946 2.987 1.00 48.78 214 GLU A N 1
ATOM 1642 C CA . GLU A 1 214 ? -22.216 27.948 3.998 1.00 48.78 214 GLU A CA 1
ATOM 1643 C C . GLU A 1 214 ? -21.904 27.311 5.367 1.00 48.78 214 GLU A C 1
ATOM 1645 O O . GLU A 1 214 ? -22.446 26.250 5.707 1.00 48.78 214 GLU A O 1
ATOM 1650 N N . PRO A 1 215 ? -21.061 27.954 6.197 1.00 49.03 215 PRO A N 1
ATOM 1651 C CA . PRO A 1 215 ? -20.744 27.458 7.528 1.00 49.03 215 PRO A CA 1
ATOM 1652 C C . PRO A 1 215 ? -22.009 27.403 8.391 1.00 49.03 215 PRO A C 1
ATOM 1654 O O . PRO A 1 215 ? -22.606 28.426 8.720 1.00 49.03 215 PRO A O 1
ATOM 1657 N N . ILE A 1 216 ? -22.404 26.197 8.805 1.00 45.25 216 ILE A N 1
ATOM 1658 C CA . ILE A 1 216 ? -23.538 25.998 9.714 1.00 45.25 216 ILE A CA 1
ATOM 1659 C C . ILE A 1 216 ? -23.224 26.708 11.047 1.00 45.25 216 ILE A C 1
ATOM 1661 O O . ILE A 1 216 ? -22.232 26.362 11.701 1.00 45.25 216 ILE A O 1
ATOM 1665 N N . PRO A 1 217 ? -24.052 27.665 11.507 1.00 44.97 217 PRO A N 1
ATOM 1666 C CA . PRO A 1 217 ? -23.804 28.364 12.760 1.00 44.97 217 PRO A CA 1
ATOM 1667 C C . PRO A 1 217 ? -23.898 27.391 13.943 1.00 44.97 217 PRO A C 1
ATOM 1669 O O . PRO A 1 217 ? -24.940 26.780 14.202 1.00 44.97 217 PRO A O 1
ATOM 1672 N N . ARG A 1 218 ? -22.803 27.261 14.705 1.00 50.06 218 ARG A N 1
ATOM 1673 C CA . ARG A 1 218 ? -22.765 26.504 15.966 1.00 50.06 218 ARG A CA 1
ATOM 1674 C C . ARG A 1 218 ? -23.662 27.186 17.004 1.00 50.06 218 ARG A C 1
ATOM 1676 O O . ARG A 1 218 ? -23.232 28.095 17.709 1.00 50.06 218 ARG A O 1
ATOM 1683 N N . LYS A 1 219 ? -24.908 26.725 17.142 1.00 46.97 219 LYS A N 1
ATOM 1684 C CA . LYS A 1 219 ? -25.801 27.135 18.237 1.00 46.97 219 LYS A CA 1
ATOM 1685 C C . LYS A 1 219 ? -25.302 26.555 19.565 1.00 46.97 219 LYS A C 1
ATOM 1687 O O . LYS A 1 219 ? -25.629 25.428 19.927 1.00 46.97 219 LYS A O 1
ATOM 1692 N N . GLN A 1 220 ? -24.537 27.339 20.320 1.00 53.91 220 GLN A N 1
ATOM 1693 C CA . GLN A 1 220 ? -24.249 27.062 21.726 1.00 53.91 220 GLN A CA 1
ATOM 1694 C C . GLN A 1 220 ? -25.468 27.425 22.588 1.00 53.91 220 GLN A C 1
ATOM 1696 O O . GLN A 1 220 ? -25.560 28.522 23.129 1.00 53.91 220 GLN A O 1
ATOM 1701 N N . LYS A 1 221 ? -26.414 26.496 22.753 1.00 48.06 221 LYS A N 1
ATOM 1702 C CA . LYS A 1 221 ? -27.315 26.517 23.915 1.00 48.06 221 LYS A CA 1
ATOM 1703 C C . LYS A 1 221 ? -26.802 25.484 24.914 1.00 48.06 221 LYS A C 1
ATOM 1705 O O . LYS A 1 221 ? -26.985 24.288 24.720 1.00 48.06 221 LYS A O 1
ATOM 1710 N N . ARG A 1 222 ? -26.124 25.939 25.973 1.00 52.28 222 ARG A N 1
ATOM 1711 C CA . ARG A 1 222 ? -25.787 25.089 27.126 1.00 52.28 222 ARG A CA 1
ATOM 1712 C C . ARG A 1 222 ? -27.089 24.734 27.851 1.00 52.28 222 ARG A C 1
ATOM 1714 O O . ARG A 1 222 ? -27.637 25.560 28.575 1.00 52.28 222 ARG A O 1
ATOM 1721 N N . SER A 1 223 ? -27.607 23.529 27.629 1.00 58.81 223 SER A N 1
ATOM 1722 C CA . SER A 1 223 ? -28.719 22.988 28.412 1.00 58.81 223 SER A CA 1
ATOM 1723 C C . SER A 1 223 ? -28.228 22.618 29.817 1.00 58.81 223 SER A C 1
ATOM 1725 O O . SER A 1 223 ? -27.167 22.012 29.957 1.00 58.81 223 SER A O 1
ATOM 1727 N N . LYS A 1 224 ? -28.997 22.961 30.861 1.00 58.53 224 LYS A N 1
ATOM 1728 C CA . LYS A 1 224 ? -28.731 22.641 32.283 1.00 58.53 224 LYS A CA 1
ATOM 1729 C C . LYS A 1 224 ? -28.969 21.154 32.611 1.00 58.53 224 LYS A C 1
ATOM 1731 O O . LYS A 1 224 ? -29.626 20.826 33.590 1.00 58.53 224 LYS A O 1
ATOM 1736 N N . VAL A 1 225 ? -28.515 20.256 31.748 1.00 61.41 225 VAL A N 1
ATOM 1737 C CA . VAL A 1 225 ? -28.745 18.815 31.880 1.00 61.41 225 VAL A CA 1
ATOM 1738 C C . VAL A 1 225 ? -27.511 18.205 32.538 1.00 61.41 225 VAL A C 1
ATOM 1740 O O . VAL A 1 225 ? -26.388 18.511 32.134 1.00 61.41 225 VAL A O 1
ATOM 1743 N N . SER A 1 226 ? -27.711 17.380 33.571 1.00 74.12 226 SER A N 1
ATOM 1744 C CA . SER A 1 226 ? -26.616 16.664 34.241 1.00 74.12 226 SER A CA 1
ATOM 1745 C C . SER A 1 226 ? -25.826 15.834 33.222 1.00 74.12 226 SER A C 1
ATOM 1747 O O . SER A 1 226 ? -26.417 15.269 32.301 1.00 74.12 226 SER A O 1
ATOM 1749 N N . MET A 1 227 ? -24.504 15.718 33.397 1.00 62.31 227 MET A N 1
ATOM 1750 C CA . MET A 1 227 ? -23.639 14.888 32.540 1.00 62.31 227 MET A CA 1
ATOM 1751 C C . MET A 1 227 ? -24.205 13.473 32.347 1.00 62.31 227 MET A C 1
ATOM 1753 O O . MET A 1 227 ? -24.158 12.936 31.244 1.00 62.31 227 MET A O 1
ATOM 1757 N N . TYR A 1 228 ? -24.819 12.913 33.394 1.00 70.56 228 TYR A N 1
ATOM 1758 C CA . TYR A 1 228 ? -25.473 11.606 33.351 1.00 70.56 228 TYR A CA 1
ATOM 1759 C C . TYR A 1 228 ? -26.695 11.578 32.420 1.00 70.56 228 TYR A C 1
ATOM 1761 O O . TYR A 1 228 ? -26.812 10.704 31.565 1.00 70.56 228 TYR A O 1
ATOM 1769 N N . GLN A 1 229 ? -27.582 12.568 32.532 1.00 69.38 229 GLN A N 1
ATOM 1770 C CA . GLN A 1 229 ? -28.766 12.680 31.674 1.00 69.38 229 GLN A CA 1
ATOM 1771 C C . GLN A 1 229 ? -28.378 12.938 30.213 1.00 69.38 229 GLN A C 1
ATOM 1773 O O . GLN A 1 229 ? -29.002 12.400 29.301 1.00 69.38 229 GLN A O 1
ATOM 1778 N N . LYS A 1 230 ? -27.309 13.708 29.985 1.00 72.44 230 LYS A N 1
ATOM 1779 C CA . LYS A 1 230 ? -26.774 13.949 28.644 1.00 72.44 230 LYS A CA 1
ATOM 1780 C C . LYS A 1 230 ? -26.226 12.660 28.016 1.00 72.44 230 LYS A C 1
ATOM 1782 O O . LYS A 1 230 ? -26.553 12.364 26.871 1.00 72.44 230 LYS A O 1
ATOM 1787 N N . ALA A 1 231 ? -25.484 11.857 28.782 1.00 67.75 231 ALA A N 1
ATOM 1788 C CA . ALA A 1 231 ? -24.983 10.557 28.331 1.00 67.75 231 ALA A CA 1
ATOM 1789 C C . ALA A 1 231 ? -26.122 9.566 28.019 1.00 67.75 231 ALA A C 1
ATOM 1791 O O . ALA A 1 231 ? -26.072 8.855 27.014 1.00 67.75 231 ALA A O 1
ATOM 1792 N N . GLN A 1 232 ? -27.185 9.547 28.834 1.00 70.38 232 GLN A N 1
ATOM 1793 C CA . GLN A 1 232 ? -28.376 8.734 28.559 1.00 70.38 232 GLN A CA 1
ATOM 1794 C C . GLN A 1 232 ? -29.087 9.163 27.270 1.00 70.38 232 GLN A C 1
ATOM 1796 O O . GLN A 1 232 ? -29.482 8.313 26.469 1.00 70.38 232 GLN A O 1
ATOM 1801 N N . GLN A 1 233 ? -29.222 10.470 27.041 1.00 73.19 233 GLN A N 1
ATOM 1802 C CA . GLN A 1 233 ? -29.854 10.997 25.837 1.00 73.19 233 GLN A CA 1
ATOM 1803 C C . GLN A 1 233 ? -29.035 10.673 24.576 1.00 73.19 233 GLN A C 1
ATOM 1805 O O . GLN A 1 233 ? -29.593 10.176 23.600 1.00 73.19 233 GLN A O 1
ATOM 1810 N N . GLU A 1 234 ? -27.709 10.834 24.618 1.00 70.38 234 GLU A N 1
ATOM 1811 C CA . GLU A 1 234 ? -26.811 10.451 23.517 1.00 70.38 234 GLU A CA 1
ATOM 1812 C C . GLU A 1 234 ? -26.853 8.938 23.229 1.00 70.38 234 GLU A C 1
ATOM 1814 O O . GLU A 1 234 ? -26.790 8.514 22.069 1.00 70.38 234 GLU A O 1
ATOM 1819 N N . LYS A 1 235 ? -27.024 8.100 24.259 1.00 66.31 235 LYS A N 1
ATOM 1820 C CA . LYS A 1 235 ? -27.211 6.648 24.104 1.00 66.31 235 LYS A CA 1
ATOM 1821 C C . LYS A 1 235 ? -28.533 6.309 23.402 1.00 66.31 235 LYS A C 1
ATOM 1823 O O . LYS A 1 235 ? -28.550 5.484 22.491 1.00 66.31 235 LYS A O 1
ATOM 1828 N N . LEU A 1 236 ? -29.624 6.985 23.762 1.00 69.06 236 LEU A N 1
ATOM 1829 C CA . LEU A 1 236 ? -30.929 6.820 23.109 1.00 69.06 236 LEU A CA 1
ATOM 1830 C C . LEU A 1 236 ? -30.933 7.346 21.666 1.00 69.06 236 LEU A C 1
ATOM 1832 O O . LEU A 1 236 ? -31.557 6.749 20.791 1.00 69.06 236 LEU A O 1
ATOM 1836 N N . GLU A 1 237 ? -30.246 8.455 21.397 1.00 71.06 237 GLU A N 1
ATOM 1837 C CA . GLU A 1 237 ? -30.153 9.050 20.059 1.00 71.06 237 GLU A CA 1
ATOM 1838 C C . GLU A 1 237 ? -29.245 8.241 19.124 1.00 71.06 237 GLU A C 1
ATOM 1840 O O . GLU A 1 237 ? -29.596 8.030 17.960 1.00 71.06 237 GLU A O 1
ATOM 1845 N N . SER A 1 238 ? -28.122 7.719 19.631 1.00 63.62 238 SER A N 1
ATOM 1846 C CA . SER A 1 238 ? -27.242 6.823 18.867 1.00 63.62 238 SER A CA 1
ATOM 1847 C C . SER A 1 238 ? -27.919 5.495 18.523 1.00 63.62 238 SER A C 1
ATOM 1849 O O . SER A 1 238 ? -27.768 5.022 17.399 1.00 63.62 238 SER A O 1
ATOM 1851 N N . ALA A 1 239 ? -28.755 4.944 19.410 1.00 62.28 239 ALA A N 1
ATOM 1852 C CA . ALA A 1 239 ? -29.572 3.768 19.102 1.00 62.28 239 ALA A CA 1
ATOM 1853 C C . ALA A 1 239 ? -30.565 4.009 17.946 1.00 62.28 239 ALA A C 1
ATOM 1855 O O . ALA A 1 239 ? -30.840 3.097 17.170 1.00 62.28 239 ALA A O 1
ATOM 1856 N N . LYS A 1 240 ? -31.066 5.242 17.787 1.00 65.69 240 LYS A N 1
ATOM 1857 C CA . LYS A 1 240 ? -31.992 5.621 16.703 1.00 65.69 240 LYS A CA 1
ATOM 1858 C C . LYS A 1 240 ? -31.302 5.855 15.355 1.00 65.69 240 LYS A C 1
ATOM 1860 O O . LYS A 1 240 ? -31.968 5.803 14.328 1.00 65.69 240 LYS A O 1
ATOM 1865 N N . THR A 1 241 ? -29.999 6.150 15.346 1.00 60.41 241 THR A N 1
ATOM 1866 C CA . THR A 1 241 ? -29.250 6.507 14.123 1.00 60.41 241 THR A CA 1
ATOM 1867 C C . THR A 1 241 ? -28.458 5.356 13.505 1.00 60.41 241 THR A C 1
ATOM 1869 O O . THR A 1 241 ? -27.971 5.508 12.387 1.00 60.41 241 THR A O 1
ATOM 1872 N N . LEU A 1 242 ? -28.348 4.211 14.183 1.00 62.31 242 LEU A N 1
ATOM 1873 C CA . LEU A 1 242 ? -27.601 3.058 13.680 1.00 62.31 242 LEU A CA 1
ATOM 1874 C C . LEU A 1 242 ? -28.342 2.380 12.527 1.00 62.31 242 LEU A C 1
ATOM 1876 O O . LEU A 1 242 ? -29.422 1.808 12.696 1.00 62.31 242 LEU A O 1
ATOM 1880 N N . ARG A 1 243 ? -27.740 2.407 11.339 1.00 67.06 243 ARG A N 1
ATOM 1881 C CA . ARG A 1 243 ? -28.257 1.685 10.171 1.00 67.06 243 ARG A CA 1
ATOM 1882 C C . ARG A 1 243 ? -27.982 0.188 10.333 1.00 67.06 243 ARG A C 1
ATOM 1884 O O . ARG A 1 243 ? -26.965 -0.212 10.892 1.00 67.06 243 ARG A O 1
ATOM 1891 N N . SER A 1 244 ? -28.841 -0.664 9.765 1.00 65.69 244 SER A N 1
ATOM 1892 C CA . SER A 1 244 ? -28.722 -2.137 9.852 1.00 65.69 244 SER A CA 1
ATOM 1893 C C . SER A 1 244 ? -27.325 -2.679 9.481 1.00 65.69 244 SER A C 1
ATOM 1895 O O . SER A 1 244 ? -26.846 -3.639 10.083 1.00 65.69 244 SER A O 1
ATOM 1897 N N . LEU A 1 245 ? -26.635 -2.042 8.528 1.00 62.06 245 LEU A N 1
ATOM 1898 C CA . LEU A 1 245 ? -25.269 -2.395 8.115 1.00 62.06 245 LEU A CA 1
ATOM 1899 C C . LEU A 1 245 ? -24.215 -2.122 9.202 1.00 62.06 245 LEU A C 1
ATOM 1901 O O . LEU A 1 245 ? -23.304 -2.926 9.384 1.00 62.06 245 LEU A O 1
ATOM 1905 N N . GLU A 1 246 ? -24.353 -1.027 9.949 1.00 66.56 246 GLU A N 1
ATOM 1906 C CA . GLU A 1 246 ? -23.433 -0.653 11.032 1.00 66.56 246 GLU A CA 1
ATOM 1907 C C . GLU A 1 246 ? -23.585 -1.599 12.226 1.00 66.56 246 GLU A C 1
ATOM 1909 O O . GLU A 1 246 ? -22.591 -2.006 12.826 1.00 66.56 246 GLU A O 1
A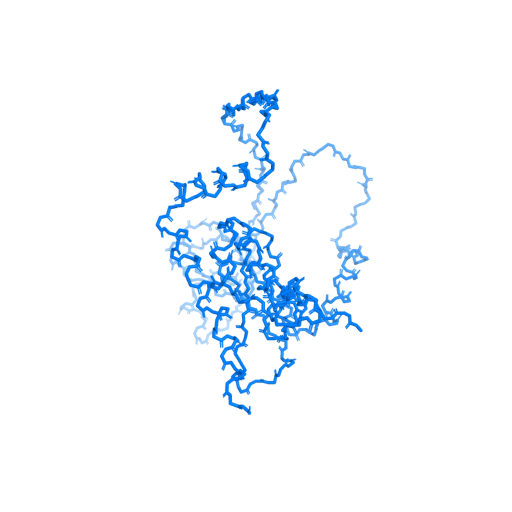TOM 1914 N N . VAL A 1 247 ? -24.819 -2.032 12.506 1.00 70.12 247 VAL A N 1
ATOM 1915 C CA . VAL A 1 247 ? -25.114 -3.045 13.531 1.00 70.12 247 VAL A CA 1
ATOM 1916 C C . VAL A 1 247 ? -24.487 -4.391 13.160 1.00 70.12 247 VAL A C 1
ATOM 1918 O O . VAL A 1 247 ? -23.819 -5.003 13.989 1.00 70.12 247 VAL A O 1
ATOM 1921 N N . LYS A 1 248 ? -24.618 -4.836 11.902 1.00 71.62 248 LYS A N 1
ATOM 1922 C CA . LYS A 1 248 ? -23.966 -6.073 11.426 1.00 71.62 248 LYS A CA 1
ATOM 1923 C C . LYS A 1 248 ? -22.438 -6.000 11.538 1.00 71.62 248 LYS A C 1
ATOM 1925 O O . LYS A 1 248 ? -21.808 -6.977 11.940 1.00 71.62 248 LYS A O 1
ATOM 1930 N N . GLY A 1 249 ? -21.844 -4.849 11.213 1.00 73.06 249 GLY A N 1
ATOM 1931 C CA . GLY A 1 249 ? -20.404 -4.615 11.361 1.00 73.06 249 GLY A CA 1
ATOM 1932 C C . GLY A 1 249 ? -19.936 -4.637 12.820 1.00 73.06 249 GLY A C 1
ATOM 1933 O O . GLY A 1 249 ? -18.909 -5.244 13.125 1.00 73.06 249 GLY A O 1
ATOM 1934 N N . LEU A 1 250 ? -20.705 -4.028 13.729 1.00 73.25 250 LEU A N 1
ATOM 1935 C CA . LEU A 1 250 ? -20.452 -4.058 15.172 1.00 73.25 250 LEU A CA 1
ATOM 1936 C C . LEU A 1 250 ? -20.496 -5.491 15.716 1.00 73.25 250 LEU A C 1
ATOM 1938 O O . LEU A 1 250 ? -19.537 -5.919 16.350 1.00 73.25 250 LEU A O 1
ATOM 1942 N N . VAL A 1 251 ? -21.565 -6.242 15.425 1.00 74.69 251 VAL A N 1
ATOM 1943 C CA . VAL A 1 251 ? -21.732 -7.629 15.895 1.00 74.69 251 VAL A CA 1
ATOM 1944 C C . VAL A 1 251 ? -20.565 -8.501 15.441 1.00 74.69 251 VAL A C 1
ATOM 1946 O O . VAL A 1 251 ? -20.019 -9.252 16.241 1.00 74.69 251 VAL A O 1
ATOM 1949 N N . LYS A 1 252 ? -20.119 -8.349 14.188 1.00 74.31 252 LYS A N 1
ATOM 1950 C CA . LYS A 1 252 ? -18.967 -9.095 13.674 1.00 74.31 252 LYS A CA 1
ATOM 1951 C C . LYS A 1 252 ? -17.677 -8.753 14.428 1.00 74.31 252 LYS A C 1
ATOM 1953 O O . LYS A 1 252 ? -16.939 -9.662 14.785 1.00 74.31 252 LYS A O 1
ATOM 1958 N N . ARG A 1 253 ? -17.411 -7.471 14.711 1.00 70.12 253 ARG A N 1
ATOM 1959 C CA . ARG A 1 253 ? -16.235 -7.058 15.506 1.00 70.12 253 ARG A CA 1
ATOM 1960 C C . ARG A 1 253 ? -16.290 -7.569 16.942 1.00 70.12 253 ARG A C 1
ATOM 1962 O O . ARG A 1 253 ? -15.267 -7.987 17.465 1.00 70.12 253 ARG A O 1
ATOM 1969 N N . MET A 1 254 ? -17.474 -7.570 17.553 1.00 71.06 254 MET A N 1
ATOM 1970 C CA . MET A 1 254 ? -17.663 -8.133 18.889 1.00 71.06 254 MET A CA 1
ATOM 1971 C C . MET A 1 254 ? -17.426 -9.642 18.904 1.00 71.06 254 MET A C 1
ATOM 1973 O O . MET A 1 254 ? -16.734 -10.105 19.794 1.00 71.06 254 MET A O 1
ATOM 1977 N N . GLN A 1 255 ? -17.931 -10.385 17.912 1.00 69.06 255 GLN A N 1
ATOM 1978 C CA . GLN A 1 255 ? -17.688 -11.827 17.791 1.00 69.06 255 GLN A CA 1
ATOM 1979 C C . GLN A 1 255 ? -16.195 -12.157 17.686 1.00 69.06 255 GLN A C 1
ATOM 1981 O O . GLN A 1 255 ? -15.738 -13.071 18.357 1.00 69.06 255 GLN A O 1
ATOM 1986 N N . PHE A 1 256 ? -15.430 -11.403 16.888 1.00 64.38 256 PHE A N 1
ATOM 1987 C CA . PHE A 1 256 ? -13.973 -11.570 16.832 1.00 64.38 256 PHE A CA 1
ATOM 1988 C C . PHE A 1 256 ? -13.318 -11.279 18.189 1.00 64.38 256 PHE A C 1
ATOM 1990 O O . PHE A 1 256 ? -12.598 -12.128 18.694 1.00 64.38 256 PHE A O 1
ATOM 1997 N N . ALA A 1 257 ? -13.652 -10.151 18.824 1.00 60.84 257 ALA A N 1
ATOM 1998 C CA . ALA A 1 257 ? -13.087 -9.785 20.124 1.00 60.84 257 ALA A CA 1
ATOM 1999 C C . ALA A 1 257 ? -13.435 -10.779 21.251 1.00 60.84 257 ALA A C 1
ATOM 2001 O O . ALA A 1 257 ? -12.652 -10.944 22.176 1.00 60.84 257 ALA A O 1
ATOM 2002 N N . THR A 1 258 ? -14.596 -11.444 21.193 1.00 59.53 258 THR A N 1
ATOM 2003 C CA . THR A 1 258 ? -14.976 -12.471 22.180 1.00 59.53 258 THR A CA 1
ATOM 2004 C C . THR A 1 258 ? -14.286 -13.814 21.955 1.00 59.53 258 THR A C 1
ATOM 2006 O O . THR A 1 258 ? -14.090 -14.546 22.916 1.00 59.53 258 THR A O 1
ATOM 2009 N N . LEU A 1 259 ? -13.913 -14.147 20.713 1.00 55.50 259 LEU A N 1
ATOM 2010 C CA . LEU A 1 259 ? -13.195 -15.394 20.418 1.00 55.50 259 LEU A CA 1
ATOM 2011 C C . LEU A 1 259 ? -11.763 -15.371 20.975 1.00 55.50 259 LEU A C 1
ATOM 2013 O O . LEU A 1 259 ? -11.255 -16.421 21.355 1.00 55.50 259 LEU A O 1
ATOM 2017 N N . ASP A 1 260 ? -11.149 -14.189 21.084 1.00 51.12 260 ASP A N 1
ATOM 2018 C CA . ASP A 1 260 ? -9.835 -14.023 21.720 1.00 51.12 260 ASP A CA 1
ATOM 2019 C C . ASP A 1 260 ? -9.896 -14.085 23.262 1.00 51.12 260 ASP A C 1
ATOM 2021 O O . ASP A 1 260 ? -8.901 -14.430 23.899 1.00 51.12 260 ASP A O 1
ATOM 2025 N N . ASP A 1 261 ? -11.055 -13.804 23.875 1.00 47.50 261 ASP A N 1
ATOM 2026 C CA . ASP A 1 261 ? -11.282 -13.972 25.324 1.00 47.50 261 ASP A CA 1
ATOM 2027 C C . ASP A 1 261 ? -11.492 -15.455 25.710 1.00 47.50 261 ASP A C 1
ATOM 2029 O O . ASP A 1 261 ? -11.158 -15.860 26.825 1.00 47.50 261 ASP A O 1
ATOM 2033 N N . ASP A 1 262 ? -12.005 -16.293 24.801 1.00 40.22 262 ASP A N 1
ATOM 2034 C CA . ASP A 1 262 ? -12.246 -17.723 25.060 1.00 40.22 262 ASP A CA 1
ATOM 2035 C C . ASP A 1 262 ? -10.962 -18.584 25.029 1.00 40.22 262 ASP A C 1
ATOM 2037 O O . ASP A 1 262 ? -11.003 -19.749 25.424 1.00 40.22 262 ASP A O 1
ATOM 2041 N N . TYR A 1 263 ? -9.801 -18.018 24.667 1.00 39.75 263 TYR A N 1
ATOM 2042 C CA . TYR A 1 263 ? -8.501 -18.714 24.721 1.00 39.75 263 TYR A CA 1
ATOM 2043 C C . TYR A 1 263 ? -7.967 -18.917 26.160 1.00 39.75 263 TYR A C 1
ATOM 2045 O O . TYR A 1 263 ? -6.907 -19.501 26.349 1.00 39.75 263 TYR A O 1
ATOM 2053 N N . PHE A 1 264 ? -8.695 -18.459 27.185 1.00 41.44 264 PHE A N 1
ATOM 2054 C CA . PHE A 1 264 ? -8.344 -18.620 28.606 1.00 41.44 264 PHE A CA 1
ATOM 2055 C C . PHE A 1 264 ? -9.267 -19.577 29.382 1.00 41.44 264 PHE A C 1
ATOM 2057 O O . PHE A 1 264 ? -9.285 -19.547 30.611 1.00 41.44 264 PHE A O 1
ATOM 2064 N N . LYS A 1 265 ? -10.055 -20.418 28.697 1.00 37.59 265 LYS A N 1
ATOM 2065 C CA . LYS A 1 265 ? -10.914 -21.415 29.367 1.00 37.59 265 LYS A CA 1
ATOM 2066 C C . LYS A 1 265 ? -10.302 -22.807 29.526 1.00 37.59 265 LYS A C 1
ATOM 2068 O O . LYS A 1 265 ? -10.896 -23.605 30.242 1.00 37.59 265 LYS A O 1
ATOM 2073 N N . ASP A 1 266 ? -9.130 -23.059 28.949 1.00 36.16 266 ASP A N 1
ATOM 2074 C CA . ASP A 1 266 ? -8.426 -24.339 29.069 1.00 36.16 266 ASP A CA 1
ATOM 2075 C C . ASP A 1 266 ? -7.020 -24.151 29.675 1.00 36.16 266 ASP A C 1
ATOM 2077 O O . ASP A 1 266 ? -6.024 -24.375 28.995 1.00 36.16 266 ASP A O 1
ATOM 2081 N N . GLU A 1 267 ? -6.944 -23.729 30.944 1.00 32.94 267 GLU A N 1
ATOM 2082 C CA . GLU A 1 267 ? -5.868 -24.065 31.905 1.00 32.94 267 GLU A CA 1
ATOM 2083 C C . GLU A 1 267 ? -6.430 -24.112 33.336 1.00 32.94 267 GLU A C 1
ATOM 2085 O O . GLU A 1 267 ? -7.111 -23.144 33.750 1.00 32.94 267 GLU A O 1
#

Foldseek 3Di:
DDQQAPFDWDPDDPGRHTDALVNCPVVAAPVVSVVNLVSRVVSVQVPDLQKHAQPDPVPRDIDGDDPDPDDSPDFDWDADPVRDIATSVPSHHDDPPDDPVVVVVCVVCVVVDDDPPPDDDPDPDDDPCQPAFDKAKFFAQPPPRDTDGDPDDAQWDADPVRFTAGRQQNHGCVPAPPPHDDDHDPVSNVVGMDIDTDGDDPPPDDPPPPPPPDDDDPPPDPDPDPPVRVSVVVNVVSVVPDDPVNVVVSVVSSVVSVVVVCVPPPD

Secondary structure (DSSP, 8-state):
--------B--STT---B--HHHHHHHS-HHHHHHHHHHHHHHHHHH-SSEEE-S-TTT--EEE----SS-TT---EEE-TTS-EEETTTSSS--TTS-HHHHHHHHHHTTTSPPP--S--------S-----EEEEEEE-TTT--EE---SS-SEEE-TTS-EEETTT-SBHHHHSSSS-----HHHHHHHEEEEEEPPP-----------PPPPP---------HHHHHHHHHHHHHHH--HHHHHHHHHHHHHHHHHHGGGS--

Organism: Biomphalaria glabrata (NCBI:txid6526)

Sequence (267 aa):
MKTGAFKLTCPGYDCNVTVGPATLLSLVNVKDLNLYLQRLCEAEIETSLDTKWCPNPSCGRAIRVTPGNKPRQSVFDLVCVCGQSLCFACLGKPHWPAKCEQAEEYARALPSLKPPQDVDSTDLQSPPVEYPVLEIWGKICPACKAFVDKMGGCDFVVCRCGHQFCWSCMKATVQTHNNGTCFPTEQTIKAFTRCLRIKHIEIEAPKYVSLVAEPIPRKQKRSKVSMYQKAQQEKLESAKTLRSLEVKGLVKRMQFATLDDDYFKDE

pLDDT: mean 72.87, std 15.92, range [31.64, 93.25]

Radius of gyration: 31.63 Å; chains: 1; bounding box: 58×55×90 Å

InterPro domains:
  IPR002867 IBR domain [PF01485] (36-100)
  IPR002867 IBR domain [SM00647] (34-100)
  IPR002867 IBR domain [SM00647] (133-182)
  IPR017907 Zinc finger, RING-type, conserved site [PS00518] (161-170)
  IPR031127 E3 ubiquitin ligase RBR family [PTHR11685] (8-211)
  IPR044066 TRIAD supradomain [PS51873] (1-186)